Protein AF-A0A7V4AN75-F1 (afdb_monomer)

Structure (mmCIF, N/CA/C/O backbone):
data_AF-A0A7V4AN75-F1
#
_entry.id   AF-A0A7V4AN75-F1
#
loop_
_atom_site.group_PDB
_atom_site.id
_atom_site.type_symbol
_atom_site.label_atom_id
_atom_site.label_alt_id
_atom_site.label_comp_id
_atom_site.label_asym_id
_atom_site.label_entity_id
_atom_site.label_seq_id
_atom_site.pdbx_PDB_ins_code
_atom_site.Cartn_x
_atom_site.Cartn_y
_atom_site.Cartn_z
_atom_site.occupancy
_atom_site.B_iso_or_equiv
_atom_site.auth_seq_id
_atom_site.auth_comp_id
_atom_site.auth_asym_id
_atom_site.auth_atom_id
_atom_site.pdbx_PDB_model_num
ATOM 1 N N . TYR A 1 1 ? -14.467 7.747 19.083 1.00 77.06 1 TYR A N 1
ATOM 2 C CA . TYR A 1 1 ? -15.141 7.156 17.923 1.00 77.06 1 TYR A CA 1
ATOM 3 C C . TYR A 1 1 ? -16.590 7.589 17.971 1.00 77.06 1 TYR A C 1
ATOM 5 O O . TYR A 1 1 ? -17.226 7.393 19.002 1.00 77.06 1 TYR A O 1
ATOM 13 N N . GLN A 1 2 ? -17.042 8.265 16.921 1.00 82.31 2 GLN A N 1
ATOM 14 C CA . GLN A 1 2 ? -18.405 8.761 16.741 1.00 82.31 2 GLN A CA 1
ATOM 15 C C . GLN A 1 2 ? -18.979 8.053 15.520 1.00 82.31 2 GLN A C 1
ATOM 17 O O . GLN A 1 2 ? -18.265 7.883 14.538 1.00 82.31 2 GLN A O 1
ATOM 22 N N . GLU A 1 3 ? -20.235 7.624 15.592 1.00 92.38 3 GLU A N 1
ATOM 23 C CA . GLU A 1 3 ? -20.898 6.989 14.457 1.00 92.38 3 GLU A CA 1
ATOM 24 C C . GLU A 1 3 ? -21.239 8.044 13.402 1.00 92.38 3 GLU A C 1
ATOM 26 O O . GLU A 1 3 ? -22.019 8.961 13.664 1.00 92.38 3 GLU A O 1
ATOM 31 N N . VAL A 1 4 ? -20.611 7.926 12.232 1.00 94.00 4 VAL A N 1
ATOM 32 C CA . VAL A 1 4 ? -20.791 8.830 11.089 1.00 94.00 4 VAL A CA 1
ATOM 33 C C . VAL A 1 4 ? -20.831 8.021 9.784 1.00 94.00 4 VAL A C 1
ATOM 35 O O . VAL A 1 4 ? -20.308 6.903 9.743 1.00 94.00 4 VAL A O 1
ATOM 38 N N . PRO A 1 5 ? -21.461 8.529 8.712 1.00 96.25 5 PRO A N 1
ATOM 39 C CA . PRO A 1 5 ? -21.384 7.920 7.387 1.00 96.25 5 PRO A CA 1
ATOM 40 C C . PRO A 1 5 ? -19.996 8.125 6.769 1.00 96.25 5 PRO A C 1
ATOM 42 O O . PRO A 1 5 ? -19.588 9.263 6.561 1.00 96.25 5 PRO A O 1
ATOM 45 N N . TYR A 1 6 ? -19.296 7.039 6.442 1.00 96.31 6 TYR A N 1
ATOM 46 C CA . TYR A 1 6 ? -18.062 7.055 5.652 1.00 96.31 6 TYR A CA 1
ATOM 47 C C . TYR A 1 6 ? -18.341 6.698 4.192 1.00 96.31 6 TYR A C 1
ATOM 49 O O . TYR A 1 6 ? -18.933 5.650 3.938 1.00 96.31 6 TYR A O 1
ATOM 57 N N . SER A 1 7 ? -17.889 7.514 3.238 1.00 96.12 7 SER A N 1
ATOM 58 C CA . SER A 1 7 ? -17.968 7.187 1.807 1.00 96.12 7 SER A CA 1
ATOM 59 C C . SER A 1 7 ? -16.705 6.489 1.293 1.00 96.12 7 SER A C 1
ATOM 61 O O . SER A 1 7 ? -15.591 6.943 1.565 1.00 96.12 7 SER A O 1
ATOM 63 N N . LEU A 1 8 ? -16.882 5.419 0.515 1.00 96.06 8 LEU A N 1
ATOM 64 C CA . LEU A 1 8 ? -15.818 4.705 -0.200 1.00 96.06 8 LEU A CA 1
ATOM 65 C C . LEU A 1 8 ? -16.369 4.156 -1.521 1.00 96.06 8 LEU A C 1
ATOM 67 O O . LEU A 1 8 ? -17.347 3.416 -1.516 1.00 96.06 8 LEU A O 1
ATOM 71 N N . ASP A 1 9 ? -15.747 4.530 -2.643 1.00 93.00 9 ASP A N 1
ATOM 72 C CA . ASP A 1 9 ? -16.103 4.083 -4.001 1.00 93.00 9 ASP A CA 1
ATOM 73 C C . ASP A 1 9 ? -17.604 4.236 -4.351 1.00 93.00 9 ASP A C 1
ATOM 75 O O . ASP A 1 9 ? -18.184 3.427 -5.070 1.00 93.00 9 ASP A O 1
ATOM 79 N N . GLY A 1 10 ? -18.244 5.297 -3.844 1.00 92.44 10 GLY A N 1
ATOM 80 C CA . GLY A 1 10 ? -19.668 5.594 -4.065 1.00 92.44 10 GLY A CA 1
ATOM 81 C C . GLY A 1 10 ? -20.633 4.921 -3.081 1.00 92.44 10 GLY A C 1
ATOM 82 O O . GLY A 1 10 ? -21.802 5.299 -3.034 1.00 92.44 10 GLY A O 1
ATOM 83 N N . GLU A 1 11 ? -20.147 3.998 -2.253 1.00 96.12 11 GLU A N 1
ATOM 84 C CA . GLU A 1 11 ? -20.908 3.352 -1.183 1.00 96.12 11 GLU A CA 1
ATOM 85 C C . GLU A 1 11 ? -20.754 4.107 0.144 1.00 96.12 11 GLU A C 1
ATOM 87 O O . GLU A 1 11 ? -19.746 4.779 0.384 1.00 96.12 11 GLU A O 1
ATOM 92 N N . VAL A 1 12 ? -21.754 3.993 1.025 1.00 97.06 12 VAL A N 1
ATOM 93 C CA . VAL A 1 12 ? -21.773 4.672 2.330 1.00 97.06 12 VAL A CA 1
ATOM 94 C C . VAL A 1 12 ? -21.884 3.664 3.470 1.00 97.06 12 VAL A C 1
ATOM 96 O O . VAL A 1 12 ? -22.809 2.856 3.528 1.00 97.06 12 VAL A O 1
ATOM 99 N N . TYR A 1 13 ? -20.971 3.774 4.432 1.00 96.75 13 TYR A N 1
ATOM 100 C CA . TYR A 1 13 ? -20.884 2.918 5.609 1.00 96.75 13 TYR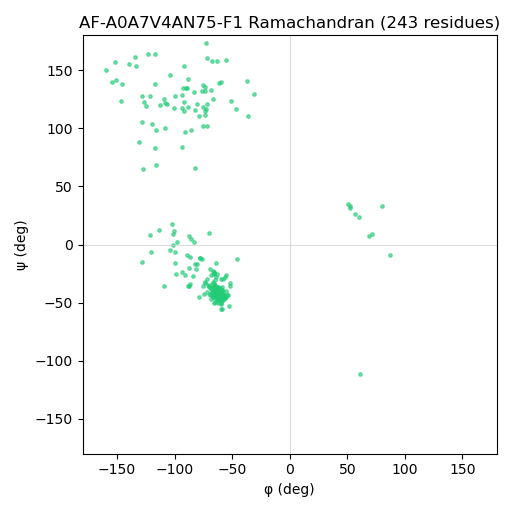 A CA 1
ATOM 101 C C . TYR A 1 13 ? -21.034 3.754 6.876 1.00 96.75 13 TYR A C 1
ATOM 103 O O . TYR A 1 13 ? -20.105 4.436 7.302 1.00 96.75 13 TYR A O 1
ATOM 111 N N . THR A 1 14 ? -22.206 3.703 7.507 1.00 96.75 14 THR A N 1
ATOM 112 C CA . THR A 1 14 ? -22.411 4.340 8.812 1.00 96.75 14 THR A CA 1
ATOM 113 C C . THR A 1 14 ? -21.820 3.470 9.910 1.00 96.75 14 THR A C 1
ATOM 115 O O . THR A 1 14 ? -22.313 2.374 10.182 1.00 96.75 14 THR A O 1
ATOM 118 N N . THR A 1 15 ? -20.742 3.946 10.522 1.00 95.38 15 THR A N 1
ATOM 119 C CA . THR A 1 15 ? -20.034 3.217 11.573 1.00 95.38 15 THR A CA 1
ATOM 120 C C . THR A 1 15 ? -19.189 4.162 12.422 1.00 95.38 15 THR A C 1
ATOM 122 O O . THR A 1 15 ? -18.709 5.182 11.924 1.00 95.38 15 THR A O 1
ATOM 125 N N . PRO A 1 16 ? -18.975 3.850 13.712 1.00 93.44 16 PRO A N 1
ATOM 126 C CA . PRO A 1 16 ? -17.957 4.515 14.496 1.00 93.44 16 PRO A CA 1
ATOM 127 C C . PRO A 1 16 ? -16.536 4.039 14.181 1.00 93.44 16 PRO A C 1
ATOM 129 O O . PRO A 1 16 ? -15.624 4.697 14.651 1.00 93.44 16 PRO A O 1
ATOM 132 N N . TYR A 1 17 ? -16.318 2.939 13.450 1.00 95.00 17 TYR A N 1
ATOM 133 C CA . TYR A 1 17 ? -15.006 2.311 13.239 1.00 95.00 17 TYR A CA 1
ATOM 134 C C . TYR A 1 17 ? -14.687 2.152 11.746 1.00 95.00 17 TYR A C 1
ATOM 136 O O . TYR A 1 17 ? -15.371 1.409 11.043 1.00 95.00 17 TYR A O 1
ATOM 144 N N . THR A 1 18 ? -13.604 2.764 11.254 1.00 95.12 18 THR A N 1
ATOM 145 C CA . THR A 1 18 ? -13.192 2.621 9.839 1.00 95.12 18 THR A CA 1
ATOM 146 C C . THR A 1 18 ? -12.914 1.167 9.460 1.00 95.12 18 THR A C 1
ATOM 148 O O . THR A 1 18 ? -13.190 0.758 8.333 1.00 95.12 18 THR A O 1
ATOM 151 N N . GLN A 1 19 ? -12.469 0.356 10.423 1.00 96.12 19 GLN A N 1
ATOM 152 C CA . GLN A 1 19 ? -12.236 -1.076 10.251 1.00 96.12 19 GLN A CA 1
ATOM 153 C C . GLN A 1 19 ? -13.516 -1.831 9.860 1.00 96.12 19 GLN A C 1
ATOM 155 O O . GLN A 1 19 ? -13.463 -2.744 9.039 1.00 96.12 19 GLN A O 1
ATOM 160 N N . GLU A 1 20 ? -14.673 -1.446 10.413 1.00 96.88 20 GLU A N 1
ATOM 161 C CA . GLU A 1 20 ? -15.966 -2.047 10.061 1.00 96.88 20 GLU A CA 1
ATOM 162 C C . GLU A 1 20 ? -16.377 -1.669 8.632 1.00 96.88 20 GLU A C 1
ATOM 164 O O . GLU A 1 20 ? -16.827 -2.535 7.882 1.00 96.88 20 GLU A O 1
ATOM 169 N N . ALA A 1 21 ? -16.197 -0.404 8.238 1.00 97.06 21 ALA A N 1
ATOM 170 C CA . ALA A 1 21 ? -16.487 0.039 6.874 1.00 97.06 21 ALA A CA 1
ATOM 171 C C . ALA A 1 21 ? -15.646 -0.734 5.846 1.00 97.06 21 ALA A C 1
ATOM 173 O O . ALA A 1 21 ? -16.194 -1.280 4.889 1.00 97.06 21 ALA A O 1
ATOM 174 N N . LEU A 1 22 ? -14.336 -0.855 6.082 1.00 97.25 22 LEU A N 1
ATOM 175 C CA . LEU A 1 22 ? -13.432 -1.565 5.175 1.00 97.25 22 LEU A CA 1
ATOM 176 C C . LEU A 1 22 ? -13.732 -3.064 5.100 1.00 97.25 22 LEU A C 1
ATOM 178 O O . LEU A 1 22 ? -13.737 -3.620 4.007 1.00 97.25 22 LEU A O 1
ATOM 182 N N . ALA A 1 23 ? -14.043 -3.722 6.216 1.00 97.50 23 ALA A N 1
ATOM 183 C CA . ALA A 1 23 ? -14.402 -5.140 6.195 1.00 97.50 23 ALA A CA 1
ATOM 184 C C . ALA A 1 23 ? -15.718 -5.417 5.454 1.00 97.50 23 ALA A C 1
ATOM 186 O O . ALA A 1 23 ? -15.849 -6.444 4.793 1.00 97.50 23 ALA A O 1
ATOM 187 N N . ARG A 1 24 ? -16.692 -4.500 5.530 1.00 97.31 24 ARG A N 1
ATOM 188 C CA . ARG A 1 24 ? -17.931 -4.595 4.740 1.00 97.31 24 ARG A CA 1
ATOM 189 C C . ARG A 1 24 ? -17.683 -4.354 3.252 1.00 97.31 24 ARG A C 1
ATOM 191 O O . ARG A 1 24 ? -18.335 -4.984 2.428 1.00 97.31 24 ARG A O 1
ATOM 198 N N . HIS A 1 25 ? -16.770 -3.445 2.916 1.00 97.69 25 HIS A N 1
ATOM 199 C CA . HIS A 1 25 ? -16.412 -3.138 1.532 1.00 97.69 25 HIS A CA 1
ATOM 200 C C . HIS A 1 25 ? -15.571 -4.249 0.878 1.00 97.69 25 HIS A C 1
ATOM 202 O O . HIS A 1 25 ? -15.710 -4.516 -0.313 1.00 97.69 25 HIS A O 1
ATOM 208 N N . TYR A 1 26 ? -14.740 -4.938 1.663 1.00 97.25 26 TYR A N 1
ATOM 209 C CA . TYR A 1 26 ? -13.861 -6.022 1.223 1.00 97.25 26 TYR A CA 1
ATOM 210 C C . TYR A 1 26 ? -14.237 -7.362 1.891 1.00 97.25 26 TYR A C 1
ATOM 212 O O . TYR A 1 26 ? -13.463 -7.878 2.697 1.00 97.25 26 TYR A O 1
ATOM 220 N N . PRO A 1 27 ? -15.400 -7.964 1.568 1.00 96.06 27 PRO A N 1
ATOM 221 C CA . PRO A 1 27 ? -15.901 -9.153 2.268 1.00 96.06 27 PRO A CA 1
ATOM 222 C C . PRO A 1 27 ? -15.030 -10.405 2.078 1.00 96.06 27 PRO A C 1
ATOM 224 O O . PRO A 1 27 ? -15.036 -11.289 2.931 1.00 96.06 27 PRO A O 1
ATOM 227 N N . ASP A 1 28 ? -14.260 -10.474 0.987 1.00 96.38 28 ASP A N 1
ATOM 228 C CA . ASP A 1 28 ? -13.360 -11.596 0.682 1.00 96.38 28 ASP A CA 1
ATOM 229 C C . ASP A 1 28 ? -11.997 -11.496 1.400 1.00 96.38 28 ASP A C 1
ATOM 231 O O . ASP A 1 28 ? -11.114 -12.330 1.188 1.00 96.38 28 ASP A O 1
ATOM 235 N N . TYR A 1 29 ? -11.794 -10.462 2.224 1.00 97.38 29 TYR A N 1
ATOM 236 C CA . TYR A 1 29 ? -10.545 -10.207 2.936 1.00 97.38 29 TYR A CA 1
ATOM 237 C C . TYR A 1 29 ? -10.643 -10.571 4.417 1.00 97.38 29 TYR A C 1
ATOM 239 O O . TYR A 1 29 ? -11.652 -10.347 5.083 1.00 97.38 29 TYR A O 1
ATOM 247 N N . THR A 1 30 ? -9.534 -11.054 4.975 1.00 97.69 30 THR A N 1
ATOM 248 C CA . THR A 1 30 ? -9.394 -11.228 6.424 1.00 97.69 30 THR A CA 1
ATOM 249 C C . THR A 1 30 ? -9.011 -9.903 7.078 1.00 97.69 30 THR A C 1
ATOM 251 O O . THR A 1 30 ? -7.908 -9.394 6.860 1.00 97.69 30 THR A O 1
ATOM 254 N N . LEU A 1 31 ? -9.885 -9.362 7.931 1.00 98.00 31 LEU A N 1
ATOM 255 C CA . LEU A 1 31 ? -9.578 -8.173 8.726 1.00 98.00 31 LEU A CA 1
ATOM 256 C C . LEU A 1 31 ? -8.590 -8.520 9.852 1.00 98.00 31 LEU A C 1
ATOM 258 O O . LEU A 1 31 ? -8.914 -9.275 10.770 1.00 98.00 31 LEU A O 1
ATOM 262 N N . LYS A 1 32 ? -7.399 -7.920 9.809 1.00 97.81 32 LYS A N 1
ATOM 263 C CA . LYS A 1 32 ? -6.401 -7.959 10.888 1.00 97.81 32 LYS A CA 1
ATOM 264 C C . LYS A 1 32 ? -6.311 -6.583 11.539 1.00 97.81 32 LYS A C 1
ATOM 266 O O . LYS A 1 32 ? -6.079 -5.595 10.848 1.00 97.81 32 LYS A O 1
ATOM 271 N N . VAL A 1 33 ? -6.483 -6.509 12.857 1.00 96.75 33 VAL A N 1
ATOM 272 C CA . VAL A 1 33 ? -6.478 -5.234 13.594 1.00 96.75 33 VAL A CA 1
ATOM 273 C C . VAL A 1 33 ? -5.267 -5.170 14.507 1.00 96.75 33 VAL A C 1
ATOM 275 O O . VAL A 1 33 ? -5.113 -5.984 15.420 1.00 96.75 33 VAL A O 1
ATOM 278 N N . LEU A 1 34 ? -4.428 -4.164 14.274 1.00 94.81 34 LEU A N 1
ATOM 279 C CA . LEU A 1 34 ? -3.294 -3.859 15.129 1.00 94.81 34 LEU A CA 1
ATOM 280 C C . LEU A 1 34 ? -3.778 -3.193 16.416 1.00 94.81 34 LEU A C 1
ATOM 282 O O . LEU A 1 34 ? -4.374 -2.116 16.378 1.00 94.81 34 LEU A O 1
ATOM 286 N N . LEU A 1 35 ? -3.523 -3.826 17.560 1.00 94.12 35 LEU A N 1
ATOM 287 C CA . LEU A 1 35 ? -4.026 -3.369 18.852 1.00 94.12 35 LEU A CA 1
ATOM 288 C C . LEU A 1 35 ? -2.901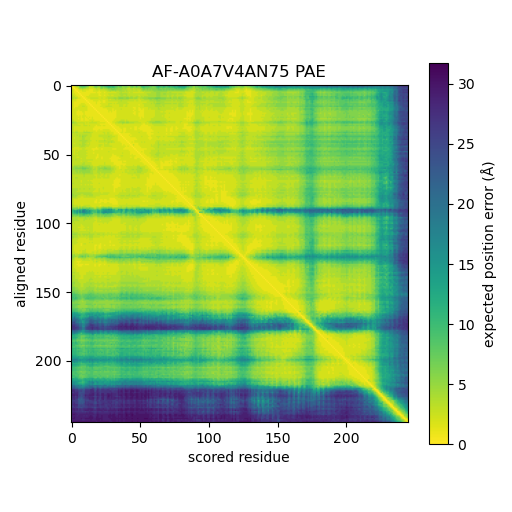 -3.205 19.867 1.00 94.12 35 LEU A C 1
ATOM 290 O O . LEU A 1 35 ? -2.213 -4.162 20.221 1.00 94.12 35 LEU A O 1
ATOM 294 N N . THR A 1 36 ? -2.782 -1.995 20.414 1.00 94.75 36 THR A N 1
ATOM 295 C CA . THR A 1 36 ? -2.103 -1.807 21.699 1.00 94.75 36 THR A CA 1
ATOM 296 C C . THR A 1 36 ? -2.975 -2.349 22.825 1.00 94.75 36 THR A C 1
ATOM 298 O O . THR A 1 36 ? -4.196 -2.460 22.680 1.00 94.75 36 THR A O 1
ATOM 301 N N . GLN A 1 37 ? -2.377 -2.631 23.985 1.00 94.75 37 GLN A N 1
ATOM 302 C CA . GLN A 1 37 ? -3.128 -3.100 25.155 1.00 94.75 37 GLN A CA 1
ATOM 303 C C . GLN A 1 37 ? -4.294 -2.157 25.505 1.00 94.75 37 GLN A C 1
ATOM 305 O O . GLN A 1 37 ? -5.423 -2.597 25.705 1.00 94.75 37 GLN A O 1
ATOM 310 N N . ARG A 1 38 ? -4.044 -0.841 25.475 1.00 92.81 38 ARG A N 1
ATOM 311 C CA . ARG A 1 38 ? -5.063 0.185 25.743 1.00 92.81 38 ARG A CA 1
ATOM 312 C C . ARG A 1 38 ? -6.167 0.207 24.686 1.00 92.81 38 ARG A C 1
ATOM 314 O O . ARG A 1 38 ? -7.334 0.390 25.026 1.00 92.81 38 ARG A O 1
ATOM 321 N N . ALA A 1 39 ? -5.813 0.054 23.408 1.00 92.69 39 ALA A N 1
ATOM 322 C CA . ALA A 1 39 ? -6.793 0.018 22.325 1.00 92.69 39 ALA A CA 1
ATOM 323 C C . ALA A 1 39 ? -7.690 -1.223 22.432 1.00 92.69 39 ALA A C 1
ATOM 325 O O . ALA A 1 39 ? -8.906 -1.111 22.284 1.00 92.69 39 ALA A O 1
ATOM 326 N N . ARG A 1 40 ? -7.104 -2.380 22.765 1.00 95.06 40 ARG A N 1
ATOM 327 C CA . ARG A 1 40 ? -7.828 -3.634 22.991 1.00 95.06 40 ARG A CA 1
ATOM 328 C C . ARG A 1 40 ? -8.850 -3.504 24.118 1.00 95.06 40 ARG A C 1
ATOM 330 O O . ARG A 1 40 ? -10.016 -3.813 23.905 1.00 95.06 40 ARG A O 1
ATOM 337 N N . GLU A 1 41 ? -8.434 -2.998 25.276 1.00 96.12 41 GLU A N 1
ATOM 338 C CA . GLU A 1 41 ? -9.311 -2.818 26.443 1.00 96.12 41 GLU A CA 1
ATOM 339 C C . GLU A 1 41 ? -10.464 -1.846 26.168 1.00 96.12 41 GLU A C 1
ATOM 341 O O . GLU A 1 41 ? -11.583 -2.060 26.628 1.00 96.12 41 GLU A O 1
ATOM 346 N N . ARG A 1 42 ? -10.209 -0.776 25.405 1.00 94.69 42 ARG A N 1
ATOM 347 C CA . ARG A 1 42 ? -11.199 0.282 25.174 1.00 94.69 42 ARG A CA 1
ATOM 348 C C . ARG A 1 42 ? -12.147 0.006 24.006 1.00 94.69 42 ARG A C 1
ATOM 350 O O . ARG A 1 42 ? -13.292 0.452 24.048 1.00 94.69 42 ARG A O 1
ATOM 357 N N . HIS A 1 43 ? -11.671 -0.662 22.956 1.00 95.00 43 HIS A N 1
ATOM 358 C CA . HIS A 1 43 ? -12.387 -0.771 21.678 1.00 95.00 43 HIS A CA 1
ATOM 359 C C . HIS A 1 43 ? -12.545 -2.201 21.155 1.00 95.00 43 HIS A C 1
ATOM 361 O O . HIS A 1 43 ? -13.384 -2.407 20.283 1.00 95.00 43 HIS A O 1
ATOM 367 N N . GLY A 1 44 ? -11.804 -3.184 21.678 1.00 94.19 44 GLY A N 1
ATOM 368 C CA . GLY A 1 44 ? -11.782 -4.546 21.134 1.00 94.19 44 GLY A CA 1
ATOM 369 C C . GLY A 1 44 ? -13.157 -5.217 21.128 1.00 94.19 44 GLY A C 1
ATOM 370 O O . GLY A 1 44 ? -13.653 -5.593 20.071 1.00 94.19 44 GLY A O 1
ATOM 371 N N . GLU A 1 45 ? -13.821 -5.290 22.285 1.00 95.06 45 GLU A N 1
ATOM 372 C CA . GLU A 1 45 ? -15.161 -5.895 22.401 1.00 95.06 45 GLU A CA 1
ATOM 373 C C . GLU A 1 45 ? -16.217 -5.143 21.573 1.00 95.06 45 GLU A C 1
ATOM 375 O O . GLU A 1 45 ? -17.023 -5.753 20.873 1.00 95.06 45 GLU A O 1
ATOM 380 N N . ALA A 1 46 ? -16.177 -3.807 21.587 1.00 95.69 46 ALA A N 1
ATOM 381 C CA . ALA A 1 46 ? -17.114 -2.983 20.826 1.00 95.69 46 ALA A CA 1
ATOM 382 C C . ALA A 1 46 ? -16.955 -3.155 19.304 1.00 95.69 46 ALA A C 1
ATOM 384 O O . ALA A 1 46 ? -17.950 -3.115 18.581 1.00 95.69 46 ALA A O 1
ATOM 385 N N . LEU A 1 47 ? -15.723 -3.349 18.819 1.00 96.44 47 LEU A N 1
ATOM 386 C CA . LEU A 1 47 ? -15.454 -3.653 17.416 1.00 96.44 47 LEU A CA 1
ATOM 387 C C . LEU A 1 47 ? -15.841 -5.099 17.075 1.00 96.44 47 LEU A C 1
ATOM 389 O O . LEU A 1 47 ? -16.488 -5.321 16.056 1.00 96.44 47 LEU A O 1
ATOM 393 N N . ARG A 1 48 ? -15.529 -6.072 17.945 1.00 96.44 48 ARG A N 1
ATOM 394 C CA . ARG A 1 48 ? -15.906 -7.488 17.757 1.00 96.44 48 ARG A CA 1
ATOM 395 C C . ARG A 1 48 ? -17.408 -7.694 17.633 1.00 96.44 48 ARG A C 1
ATOM 397 O O . ARG A 1 48 ? -17.842 -8.539 16.860 1.00 96.44 48 ARG A O 1
ATOM 404 N N . ALA A 1 49 ? -18.198 -6.918 18.373 1.00 96.69 49 ALA A N 1
ATOM 405 C CA . ALA A 1 49 ? -19.656 -6.957 18.290 1.00 96.69 49 ALA A CA 1
ATOM 406 C C . ALA A 1 49 ? -20.202 -6.520 16.915 1.00 96.69 49 ALA A C 1
ATOM 408 O O . ALA A 1 49 ? -21.369 -6.763 16.615 1.00 96.69 49 ALA A O 1
ATOM 409 N N . ARG A 1 50 ? -19.376 -5.861 16.096 1.00 96.0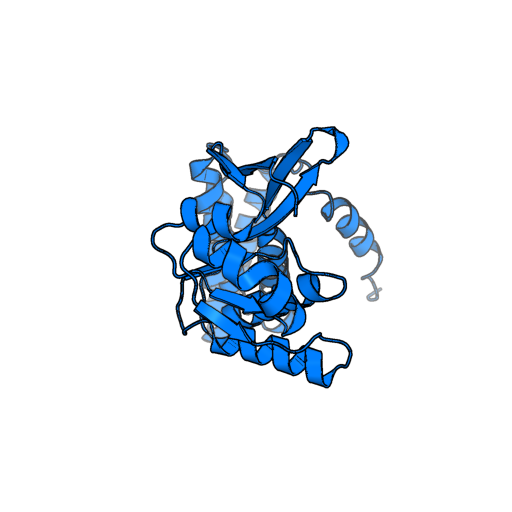0 50 ARG A N 1
ATOM 410 C CA . ARG A 1 50 ? -19.736 -5.298 14.790 1.00 96.00 50 ARG A CA 1
ATOM 411 C C . ARG A 1 50 ? -19.108 -6.055 13.622 1.00 96.00 50 ARG A C 1
ATOM 413 O O . ARG A 1 50 ? -19.740 -6.197 12.580 1.00 96.00 50 ARG A O 1
ATOM 420 N N . VAL A 1 51 ? -17.880 -6.546 13.789 1.00 96.75 51 VAL A N 1
ATOM 421 C CA . VAL A 1 51 ? -17.137 -7.248 12.741 1.00 96.75 51 VAL A CA 1
ATOM 422 C C . VAL A 1 51 ? -16.164 -8.269 13.330 1.00 96.75 51 VAL A C 1
ATOM 424 O O . VAL A 1 51 ? -15.521 -8.025 14.352 1.00 96.75 51 VAL A O 1
ATOM 427 N N . ALA A 1 52 ? -16.031 -9.420 12.669 1.00 96.81 52 ALA A N 1
ATOM 428 C CA . ALA A 1 52 ? -15.015 -10.408 13.009 1.00 96.81 52 ALA A CA 1
ATOM 429 C C . ALA A 1 52 ? -13.628 -9.930 12.555 1.00 96.81 52 ALA A C 1
ATOM 431 O O . ALA A 1 52 ? -13.468 -9.446 11.436 1.00 96.81 52 ALA A O 1
ATOM 432 N N . TYR A 1 53 ? -12.620 -10.084 13.412 1.00 97.62 53 TYR A N 1
ATOM 433 C CA . TYR A 1 53 ? -11.246 -9.729 13.074 1.00 97.62 53 TYR A CA 1
ATOM 434 C C . TYR A 1 53 ? -10.222 -10.562 13.847 1.00 97.62 53 TYR A C 1
ATOM 436 O O . TYR A 1 53 ? -10.494 -11.068 14.939 1.00 97.62 53 TYR A O 1
ATOM 444 N N . GLU A 1 54 ? -9.020 -10.657 13.287 1.00 97.75 54 GLU A N 1
ATOM 445 C CA . GLU A 1 54 ? -7.852 -11.248 13.933 1.00 97.75 54 GLU A CA 1
ATOM 446 C C . GLU A 1 54 ? -7.023 -10.164 14.635 1.00 97.75 54 GLU A C 1
ATOM 448 O O . GLU A 1 54 ? -6.672 -9.140 14.043 1.00 97.75 54 GLU A O 1
ATOM 453 N N . GLU A 1 55 ? -6.707 -10.374 15.913 1.00 96.81 55 GLU A N 1
ATOM 454 C CA . GLU A 1 55 ? -5.883 -9.442 16.689 1.00 96.81 55 GLU A CA 1
ATOM 455 C C . GLU A 1 55 ? -4.402 -9.569 16.313 1.00 96.81 55 GLU A C 1
ATOM 457 O O . GLU A 1 55 ? -3.842 -10.664 16.334 1.00 96.81 55 GLU A O 1
ATOM 462 N N . VAL A 1 56 ? -3.745 -8.434 16.061 1.00 97.31 56 VAL A N 1
ATOM 463 C CA . VAL A 1 56 ? -2.285 -8.333 15.941 1.00 97.31 56 VAL A CA 1
ATOM 464 C C . VAL A 1 56 ? -1.780 -7.436 17.079 1.00 97.31 56 VAL A C 1
ATOM 466 O O . VAL A 1 56 ? -1.891 -6.211 16.992 1.00 97.31 56 VAL A O 1
ATOM 469 N N . PRO A 1 57 ? -1.285 -8.003 18.193 1.00 96.50 57 PRO A N 1
ATOM 470 C CA . PRO A 1 57 ? -0.850 -7.210 19.335 1.00 96.50 57 PRO A CA 1
ATOM 471 C C . PRO A 1 57 ? 0.414 -6.412 19.000 1.00 96.50 57 PRO A C 1
ATOM 473 O O . PRO A 1 57 ? 1.387 -6.960 18.485 1.00 96.50 57 PRO A O 1
ATOM 476 N N . ILE A 1 58 ? 0.415 -5.123 19.337 1.00 95.25 58 ILE A N 1
ATOM 477 C CA . ILE A 1 58 ? 1.542 -4.214 19.104 1.00 95.25 58 ILE A CA 1
ATOM 478 C C . ILE A 1 58 ? 1.859 -3.357 20.343 1.00 95.25 58 ILE A C 1
ATOM 480 O O . ILE A 1 58 ? 0.970 -3.103 21.161 1.00 95.25 58 ILE A O 1
ATOM 484 N N . PRO A 1 59 ? 3.111 -2.895 20.524 1.00 94.44 59 PRO A N 1
ATOM 485 C CA . PRO A 1 59 ? 3.433 -1.914 21.561 1.00 94.44 59 PRO A CA 1
ATOM 486 C C . PRO A 1 59 ? 2.909 -0.510 21.203 1.00 94.44 59 PRO A C 1
ATOM 488 O O . PRO A 1 59 ? 2.434 -0.273 20.095 1.00 94.44 59 PRO A O 1
ATOM 491 N N . ASP A 1 60 ? 3.025 0.442 22.135 1.00 90.38 60 ASP A N 1
ATOM 492 C CA . ASP A 1 60 ? 2.548 1.822 21.939 1.00 90.38 60 ASP A CA 1
ATOM 493 C C . ASP A 1 60 ? 3.364 2.620 20.897 1.00 90.38 60 ASP A C 1
ATOM 495 O O . ASP A 1 60 ? 2.868 3.622 20.380 1.00 90.38 60 ASP A O 1
ATOM 499 N N . GLY A 1 61 ? 4.605 2.217 20.592 1.00 91.00 61 GLY A N 1
ATOM 500 C CA . GLY A 1 61 ? 5.452 2.890 19.598 1.00 91.00 61 GLY A CA 1
ATOM 501 C C . GLY A 1 61 ? 6.136 4.150 20.132 1.00 91.00 61 GLY A C 1
ATOM 502 O O . GLY A 1 61 ? 6.287 5.129 19.403 1.00 91.00 61 GLY A O 1
ATOM 503 N N . ARG A 1 62 ? 6.498 4.167 21.421 1.00 90.19 62 ARG A N 1
ATOM 504 C CA . ARG A 1 62 ? 7.117 5.321 22.101 1.00 90.19 62 ARG A CA 1
ATOM 505 C C . ARG A 1 62 ? 8.636 5.360 21.978 1.00 90.19 62 ARG A C 1
ATOM 507 O O . ARG A 1 62 ? 9.217 6.421 22.187 1.00 90.19 62 ARG A O 1
ATOM 514 N N . THR A 1 63 ? 9.260 4.228 21.671 1.00 92.56 63 THR A N 1
ATOM 515 C CA . THR A 1 63 ? 10.703 4.110 21.429 1.00 92.56 63 THR A CA 1
ATOM 516 C C . THR A 1 63 ? 10.960 3.527 20.045 1.00 92.56 63 THR A C 1
ATOM 518 O O . THR A 1 63 ? 10.060 2.955 19.425 1.00 92.56 63 THR A O 1
ATOM 521 N N . GLU A 1 64 ? 12.189 3.655 19.552 1.00 93.56 64 GLU A N 1
ATOM 522 C CA . GLU A 1 64 ? 12.588 3.083 18.264 1.00 93.56 64 GLU A CA 1
ATOM 523 C C . GLU A 1 64 ? 12.410 1.556 18.240 1.00 93.56 64 GLU A C 1
ATOM 525 O O . GLU A 1 64 ? 11.876 1.000 17.282 1.00 93.56 64 GLU A O 1
ATOM 530 N N . GLU A 1 65 ? 12.753 0.870 19.330 1.00 96.38 65 GLU A N 1
ATOM 531 C CA . GLU A 1 65 ? 12.583 -0.580 19.465 1.00 96.38 65 GLU A CA 1
ATOM 532 C C . GLU A 1 65 ? 11.104 -0.983 19.438 1.00 96.38 65 GLU A C 1
ATOM 534 O O . GLU A 1 65 ? 10.742 -2.045 18.930 1.00 96.38 65 GLU A O 1
ATOM 539 N N . GLU A 1 66 ? 10.218 -0.151 19.992 1.00 94.75 66 GLU A N 1
ATOM 540 C CA . GLU A 1 66 ? 8.776 -0.357 19.871 1.00 94.75 66 GLU A CA 1
ATOM 541 C C . GLU A 1 66 ? 8.289 -0.170 18.435 1.00 94.75 66 GLU A C 1
ATOM 543 O O . GLU A 1 66 ? 7.485 -0.974 17.969 1.00 94.75 66 GLU A O 1
ATOM 548 N N . ILE A 1 67 ? 8.801 0.831 17.719 1.00 94.00 67 ILE A N 1
ATOM 549 C CA . ILE A 1 67 ? 8.476 1.062 16.305 1.00 94.00 67 ILE A CA 1
ATOM 550 C C . ILE A 1 67 ? 8.914 -0.133 15.445 1.00 94.00 67 ILE A C 1
ATOM 552 O O . ILE A 1 67 ? 8.120 -0.619 14.639 1.00 94.00 67 ILE A O 1
ATOM 556 N N . TRP A 1 68 ? 10.114 -0.679 15.662 1.00 96.19 68 TRP A N 1
ATOM 557 C CA . TRP A 1 68 ? 10.574 -1.894 14.975 1.00 96.19 68 TRP A CA 1
ATOM 558 C C . TRP A 1 68 ? 9.715 -3.121 15.285 1.00 96.19 68 TRP A C 1
ATOM 560 O O . TRP A 1 68 ? 9.442 -3.930 14.400 1.00 96.19 68 TRP A O 1
ATOM 570 N N . ARG A 1 69 ? 9.228 -3.257 16.522 1.00 96.69 69 ARG A N 1
ATOM 571 C CA . ARG A 1 69 ? 8.275 -4.323 16.863 1.00 96.69 69 ARG A CA 1
ATOM 572 C C . ARG A 1 69 ? 6.942 -4.168 16.131 1.00 96.69 69 ARG A C 1
ATOM 574 O O . ARG A 1 69 ? 6.390 -5.176 15.703 1.00 96.69 69 ARG A O 1
ATOM 581 N N . ILE A 1 70 ? 6.446 -2.940 15.949 1.00 95.12 70 ILE A N 1
ATOM 582 C CA . ILE A 1 70 ? 5.247 -2.682 15.132 1.00 95.12 70 ILE A CA 1
ATOM 583 C C . ILE A 1 70 ? 5.512 -3.074 13.674 1.00 95.12 70 ILE A C 1
ATOM 585 O O . ILE A 1 70 ? 4.706 -3.794 13.090 1.00 95.12 70 ILE A O 1
ATOM 589 N N . PHE A 1 71 ? 6.653 -2.658 13.111 1.00 96.19 71 PHE A N 1
ATOM 590 C CA . PHE A 1 71 ? 7.063 -3.030 11.754 1.00 96.19 71 PHE A CA 1
ATOM 591 C C . PHE A 1 71 ? 7.041 -4.551 11.558 1.00 96.19 71 PHE A C 1
ATOM 593 O O . PHE A 1 71 ? 6.381 -5.046 10.646 1.00 96.19 71 PHE A O 1
ATOM 600 N N . ASN A 1 72 ? 7.713 -5.294 12.445 1.00 97.56 72 ASN A N 1
ATOM 601 C CA . ASN A 1 72 ? 7.799 -6.752 12.359 1.00 97.56 72 ASN A CA 1
ATOM 602 C C . ASN A 1 72 ? 6.418 -7.404 12.474 1.00 97.56 72 ASN A C 1
ATOM 604 O O . ASN A 1 72 ? 6.082 -8.259 11.660 1.00 97.56 72 ASN A O 1
ATOM 608 N N . ALA A 1 73 ? 5.584 -6.947 13.414 1.00 97.50 73 ALA A N 1
ATOM 609 C CA . ALA A 1 73 ? 4.227 -7.459 13.572 1.00 97.50 73 ALA A CA 1
ATOM 610 C C . ALA A 1 73 ? 3.388 -7.275 12.296 1.00 97.50 73 ALA A C 1
ATOM 612 O O . ALA A 1 73 ? 2.685 -8.195 11.884 1.00 97.50 73 ALA A O 1
ATOM 613 N N . MET A 1 74 ? 3.486 -6.118 11.630 1.00 96.12 74 MET A N 1
ATOM 614 C CA . MET A 1 74 ? 2.809 -5.894 10.348 1.00 96.12 74 MET A CA 1
ATOM 615 C C . MET A 1 74 ? 3.377 -6.785 9.235 1.00 96.12 74 MET A C 1
ATOM 617 O O . MET A 1 74 ? 2.618 -7.388 8.477 1.00 96.12 74 MET A O 1
ATOM 621 N N . ALA A 1 75 ? 4.705 -6.885 9.139 1.00 96.69 75 ALA A N 1
ATOM 622 C CA . ALA A 1 75 ? 5.383 -7.649 8.097 1.00 96.69 75 ALA A CA 1
ATOM 623 C C . ALA A 1 75 ? 5.123 -9.164 8.196 1.00 96.69 75 ALA A C 1
ATOM 625 O O . ALA A 1 75 ? 4.992 -9.846 7.176 1.00 96.69 75 ALA A O 1
ATOM 626 N N . GLU A 1 76 ? 5.040 -9.700 9.413 1.00 97.06 76 GLU A N 1
ATOM 627 C CA . GLU A 1 76 ? 4.732 -11.107 9.688 1.00 97.06 76 GLU A CA 1
ATOM 628 C C . GLU A 1 76 ? 3.249 -11.424 9.476 1.00 97.06 76 GLU A C 1
ATOM 630 O O . GLU A 1 76 ? 2.916 -12.494 8.966 1.00 97.06 76 GLU A O 1
ATOM 635 N N . ALA A 1 77 ? 2.359 -10.482 9.803 1.00 97.00 77 ALA A N 1
ATOM 636 C CA . ALA A 1 77 ? 0.916 -10.664 9.688 1.00 97.00 77 ALA A CA 1
ATOM 637 C C . ALA A 1 77 ? 0.418 -10.824 8.240 1.00 97.00 77 ALA A C 1
ATOM 639 O O . ALA A 1 77 ? -0.656 -11.393 8.031 1.00 97.00 77 ALA A O 1
ATOM 640 N N . VAL A 1 78 ? 1.169 -10.331 7.250 1.00 97.25 78 VAL A N 1
ATOM 641 C CA . VAL A 1 78 ? 0.796 -10.382 5.829 1.00 97.25 78 VAL A CA 1
ATOM 642 C C . VAL A 1 78 ? 1.546 -11.520 5.126 1.00 97.25 78 VAL A C 1
ATOM 644 O O . VAL A 1 78 ? 2.772 -11.464 5.056 1.00 97.25 78 VAL A O 1
ATOM 647 N N . PRO A 1 79 ? 0.874 -12.548 4.578 1.00 95.88 79 PRO A N 1
ATOM 648 C CA . PRO A 1 79 ? 1.540 -13.636 3.856 1.00 95.88 79 PRO A CA 1
ATOM 649 C C . PRO A 1 79 ? 2.274 -13.171 2.587 1.00 95.88 79 PRO A C 1
ATOM 651 O O . PRO A 1 79 ? 1.949 -12.135 2.009 1.00 95.88 79 PRO A O 1
ATOM 654 N N . GLN A 1 80 ? 3.250 -13.959 2.127 1.00 97.31 80 GLN A N 1
ATOM 655 C CA . GLN A 1 80 ? 3.900 -13.737 0.829 1.00 97.31 80 GLN A CA 1
ATOM 656 C C . GLN A 1 80 ? 2.879 -13.848 -0.313 1.00 97.31 80 GLN A C 1
ATOM 658 O O . GLN A 1 80 ? 2.010 -14.720 -0.280 1.00 97.31 80 GLN A O 1
ATOM 663 N N . GLY A 1 81 ? 2.975 -12.962 -1.308 1.00 96.94 81 GLY A N 1
ATOM 664 C CA . GLY A 1 81 ? 2.079 -12.940 -2.468 1.00 96.94 81 GLY A CA 1
ATOM 665 C C . GLY A 1 81 ? 0.634 -12.526 -2.163 1.00 96.94 81 GLY A C 1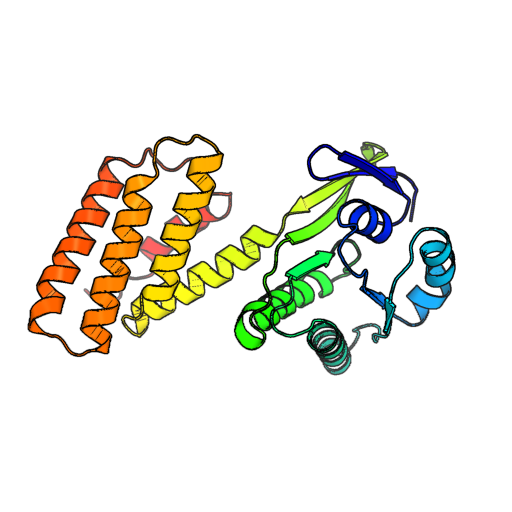
ATOM 666 O O . GLY A 1 81 ? -0.233 -12.641 -3.029 1.00 96.94 81 GLY A O 1
ATOM 667 N N . ALA A 1 82 ? 0.339 -12.075 -0.938 1.00 97.69 82 ALA A N 1
ATOM 668 C CA . ALA A 1 82 ? -1.009 -11.678 -0.549 1.00 97.69 82 ALA A CA 1
ATOM 669 C C . ALA A 1 82 ? -1.473 -10.406 -1.278 1.00 97.69 82 ALA A C 1
ATOM 671 O O . ALA A 1 82 ? -0.669 -9.581 -1.714 1.00 97.69 82 ALA A O 1
ATOM 672 N N . ARG A 1 83 ? -2.795 -10.223 -1.353 1.00 98.00 83 ARG A N 1
ATOM 673 C CA . ARG A 1 83 ? -3.422 -8.940 -1.695 1.00 98.00 83 ARG A CA 1
ATOM 674 C C . ARG A 1 83 ? -3.647 -8.159 -0.401 1.00 98.00 83 ARG A C 1
ATOM 676 O O . ARG A 1 83 ? -4.108 -8.742 0.579 1.00 98.00 83 ARG A O 1
ATOM 683 N N . LEU A 1 84 ? -3.315 -6.871 -0.381 1.00 98.12 84 LEU A N 1
ATOM 6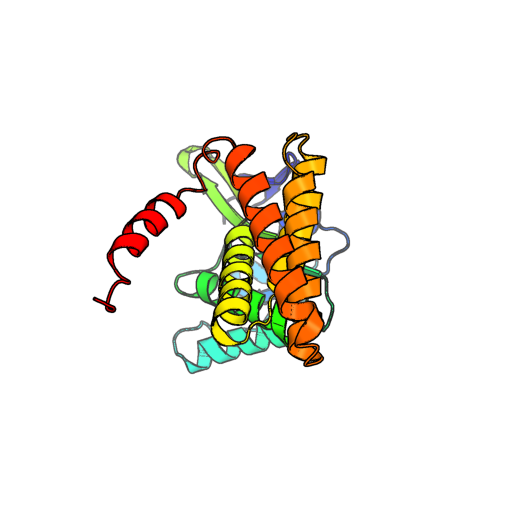84 C CA . LEU A 1 84 ? -3.342 -6.051 0.831 1.00 98.12 84 LEU A CA 1
ATOM 685 C C . LEU A 1 84 ? -4.144 -4.764 0.631 1.00 98.12 84 LEU A C 1
ATOM 687 O O . LEU A 1 84 ? -3.844 -3.972 -0.259 1.00 98.12 84 LEU A O 1
ATOM 691 N N . VAL A 1 85 ? -5.090 -4.527 1.538 1.00 97.88 85 VAL A N 1
ATOM 692 C CA . VAL A 1 85 ? -5.655 -3.203 1.815 1.00 97.88 85 VAL A CA 1
ATOM 693 C C . VAL A 1 85 ? -5.128 -2.760 3.175 1.00 97.88 85 VAL A C 1
ATOM 695 O O . VAL A 1 85 ? -5.308 -3.465 4.168 1.00 97.88 85 VAL A O 1
ATOM 698 N N . LEU A 1 86 ? -4.448 -1.617 3.223 1.00 96.94 86 LEU A N 1
ATOM 699 C CA . LEU A 1 86 ? -3.861 -1.070 4.443 1.00 96.94 86 LEU A CA 1
ATOM 700 C C . LEU A 1 86 ? -4.674 0.133 4.928 1.00 96.94 86 LEU A C 1
ATOM 702 O O . LEU A 1 86 ? -4.772 1.125 4.216 1.00 96.94 86 LEU A O 1
A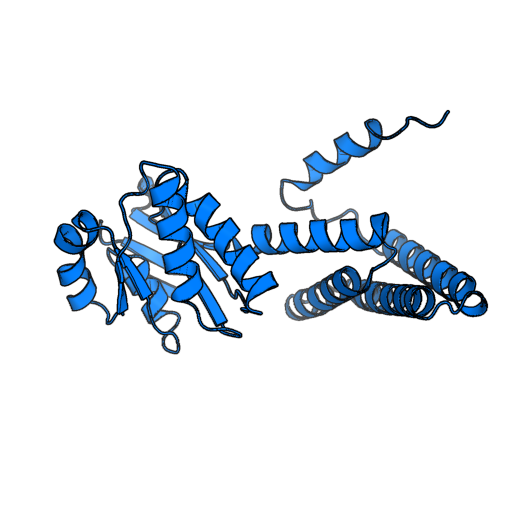TOM 706 N N . ASP A 1 87 ? -5.207 0.069 6.148 1.00 95.50 87 ASP A N 1
ATOM 707 C CA . ASP A 1 87 ? -5.872 1.199 6.806 1.00 95.50 87 ASP A CA 1
ATOM 708 C C . ASP A 1 87 ? -4.875 2.002 7.656 1.00 95.50 87 ASP A C 1
ATOM 710 O O . ASP A 1 87 ? -4.261 1.460 8.579 1.00 95.50 87 ASP A O 1
ATOM 714 N N . VAL A 1 88 ? -4.737 3.301 7.379 1.00 93.56 88 VAL A N 1
ATOM 715 C CA . VAL A 1 88 ? -3.932 4.239 8.182 1.00 93.56 88 VAL A CA 1
ATOM 716 C C . VAL A 1 88 ? -4.775 5.313 8.889 1.00 93.56 88 VAL A C 1
ATOM 718 O O . VAL A 1 88 ? -4.216 6.256 9.449 1.00 93.56 88 VAL A O 1
ATOM 721 N N . SER A 1 89 ? -6.107 5.165 8.928 1.00 90.56 89 SER A N 1
ATOM 722 C CA . SER A 1 89 ? -7.071 6.129 9.505 1.00 90.56 89 SER A CA 1
ATOM 723 C C . SER A 1 89 ? -6.770 6.506 10.953 1.00 90.56 89 SER A C 1
ATOM 725 O O . SER A 1 89 ? -6.823 7.676 11.327 1.00 90.56 89 SER A O 1
ATOM 727 N N . HIS A 1 90 ? -6.423 5.517 11.778 1.00 80.88 90 HIS A N 1
ATOM 728 C CA . HIS A 1 90 ? -6.175 5.705 13.211 1.00 80.88 90 HIS A CA 1
ATOM 729 C C . HIS A 1 90 ? -4.686 5.735 13.578 1.00 80.88 90 HIS A C 1
ATOM 731 O O . HIS A 1 90 ? -4.331 5.596 14.750 1.00 80.88 90 HIS A O 1
ATOM 737 N N . GLY A 1 91 ? -3.820 5.952 12.583 1.00 64.88 91 GLY A N 1
ATOM 738 C CA . GLY A 1 91 ? -2.392 6.138 12.785 1.00 64.88 91 GLY A CA 1
ATOM 739 C C . GLY A 1 91 ? -2.081 7.499 13.415 1.00 64.88 91 GLY A C 1
ATOM 740 O O . GLY A 1 91 ? -2.049 8.514 12.728 1.00 64.88 91 GLY A O 1
ATOM 741 N N . PHE A 1 92 ? -1.795 7.551 14.713 1.00 65.12 92 PHE A N 1
ATOM 742 C CA . PHE A 1 92 ? -1.254 8.746 15.355 1.00 65.12 92 PHE A CA 1
ATOM 743 C C . PHE A 1 92 ? 0.235 8.930 15.007 1.00 65.12 92 PHE A C 1
ATOM 745 O O . PHE A 1 92 ? 1.041 8.002 15.109 1.00 65.12 92 PHE A O 1
ATOM 752 N N . ARG A 1 93 ? 0.632 10.174 14.703 1.00 71.94 93 ARG A N 1
ATOM 753 C CA . ARG A 1 93 ? 2.037 10.608 14.551 1.00 71.94 93 ARG A CA 1
ATOM 754 C C . ARG A 1 93 ? 2.788 9.869 13.433 1.00 71.94 93 ARG A C 1
ATOM 756 O O . ARG A 1 93 ? 2.514 10.101 12.266 1.00 71.94 93 ARG A O 1
ATOM 763 N N . SER A 1 94 ? 3.762 9.027 13.780 1.00 74.12 94 SER A N 1
ATOM 764 C CA . SER A 1 94 ? 4.648 8.319 12.848 1.00 74.12 94 SER A CA 1
ATOM 765 C C . SER A 1 94 ? 3.992 7.108 12.183 1.00 74.12 94 SER A C 1
ATOM 767 O O . SER A 1 94 ? 4.544 6.574 11.226 1.00 74.12 94 SER A O 1
ATOM 769 N N . GLN A 1 95 ? 2.827 6.668 12.661 1.00 78.00 95 GLN A N 1
ATOM 770 C CA . GLN A 1 95 ? 2.185 5.429 12.216 1.00 78.00 95 GLN A CA 1
ATOM 771 C C . GLN A 1 95 ? 1.791 5.428 10.726 1.00 78.00 95 GLN A C 1
ATOM 773 O O . GLN A 1 95 ? 2.044 4.414 10.083 1.00 78.00 95 GLN A O 1
ATOM 778 N N . PRO A 1 96 ? 1.277 6.519 10.118 1.00 84.31 96 PRO A N 1
ATOM 779 C CA . PRO A 1 96 ? 1.052 6.555 8.669 1.00 84.31 96 PRO A CA 1
ATOM 780 C C . PRO A 1 96 ? 2.348 6.431 7.852 1.00 84.31 96 PRO A C 1
ATOM 782 O O . PRO A 1 96 ? 2.379 5.719 6.851 1.00 84.31 96 PRO A O 1
ATOM 785 N N . ILE A 1 97 ? 3.443 7.059 8.306 1.00 89.38 97 ILE A N 1
ATOM 786 C CA . ILE A 1 97 ? 4.766 6.945 7.663 1.00 89.38 97 ILE A CA 1
ATOM 787 C C . ILE A 1 97 ? 5.282 5.507 7.773 1.00 89.38 97 ILE A C 1
ATOM 789 O O . ILE A 1 97 ? 5.753 4.939 6.789 1.00 89.38 97 ILE A O 1
ATOM 793 N N . LEU A 1 98 ? 5.152 4.901 8.956 1.00 92.31 98 LEU A N 1
ATOM 794 C CA . LEU A 1 98 ? 5.500 3.501 9.176 1.00 92.31 98 LEU A CA 1
ATOM 795 C C . LEU A 1 98 ? 4.661 2.571 8.293 1.00 92.31 98 LEU A C 1
ATOM 797 O O . LEU A 1 98 ? 5.206 1.649 7.699 1.00 92.31 98 LEU A O 1
ATOM 801 N N . GLY A 1 99 ? 3.359 2.835 8.166 1.00 93.31 99 GLY A N 1
ATOM 802 C CA . GLY A 1 99 ? 2.455 2.080 7.304 1.00 93.31 99 GLY A CA 1
ATOM 803 C C . GLY A 1 99 ? 2.897 2.101 5.844 1.00 93.31 99 GLY A C 1
ATOM 804 O O . GL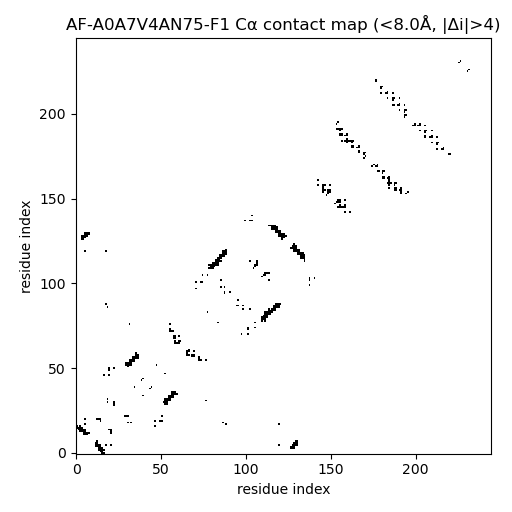Y A 1 99 ? 2.970 1.045 5.220 1.00 93.31 99 GLY A O 1
ATOM 805 N N . LEU A 1 100 ? 3.281 3.270 5.321 1.00 93.25 100 LEU A N 1
ATOM 806 C CA . LEU A 1 100 ? 3.824 3.384 3.966 1.00 93.25 100 LEU A CA 1
ATOM 807 C C . LEU A 1 100 ? 5.150 2.619 3.810 1.00 93.25 100 LEU A C 1
ATOM 809 O O . LEU A 1 100 ? 5.327 1.903 2.826 1.00 93.25 100 LEU A O 1
ATOM 813 N N . ALA A 1 101 ? 6.056 2.720 4.789 1.00 94.75 101 ALA A N 1
ATOM 814 C CA . ALA A 1 101 ? 7.327 1.992 4.774 1.00 94.75 101 ALA A CA 1
ATOM 815 C C . ALA A 1 101 ? 7.123 0.467 4.794 1.00 94.75 101 ALA A C 1
ATOM 817 O O . ALA A 1 101 ? 7.786 -0.260 4.056 1.00 94.75 101 ALA A O 1
ATOM 818 N N . VAL A 1 102 ? 6.175 -0.024 5.596 1.00 96.50 102 VAL A N 1
ATOM 819 C CA . VAL A 1 102 ? 5.807 -1.444 5.626 1.00 96.50 102 VAL A CA 1
ATOM 820 C C . VAL A 1 102 ? 5.163 -1.871 4.311 1.00 96.50 102 VAL A C 1
ATOM 822 O O . VAL A 1 102 ? 5.523 -2.920 3.788 1.00 96.50 102 VAL A O 1
ATOM 825 N N . ALA A 1 103 ? 4.241 -1.083 3.753 1.00 97.00 103 ALA A N 1
ATOM 826 C CA . ALA A 1 103 ? 3.602 -1.398 2.475 1.00 97.00 103 ALA A CA 1
ATOM 827 C C . ALA A 1 103 ? 4.639 -1.546 1.352 1.00 97.00 103 ALA A C 1
ATOM 829 O O . ALA A 1 103 ? 4.587 -2.508 0.588 1.00 97.00 103 ALA A O 1
ATOM 830 N N . HIS A 1 104 ? 5.619 -0.639 1.303 1.00 96.31 104 HIS A N 1
ATOM 831 C CA . HIS A 1 104 ? 6.732 -0.714 0.357 1.00 96.31 104 HIS A CA 1
ATOM 832 C C . HIS A 1 104 ? 7.624 -1.937 0.599 1.00 96.31 104 HIS A C 1
ATOM 834 O O . HIS A 1 104 ? 7.889 -2.691 -0.336 1.00 96.31 104 HIS A O 1
ATOM 840 N N . PHE A 1 105 ? 7.996 -2.213 1.852 1.00 97.19 105 PHE A N 1
ATOM 841 C CA . PHE A 1 105 ? 8.747 -3.423 2.193 1.00 97.19 105 PHE A CA 1
ATOM 842 C C . PHE A 1 105 ? 8.013 -4.701 1.767 1.00 97.19 105 PHE A C 1
ATOM 844 O O . PHE A 1 105 ? 8.615 -5.585 1.164 1.00 97.19 105 PHE A O 1
ATOM 851 N N . LEU A 1 106 ? 6.716 -4.808 2.056 1.00 97.75 106 LEU A N 1
ATOM 852 C CA . LEU A 1 106 ? 5.892 -5.962 1.696 1.00 97.75 106 LEU A CA 1
ATOM 853 C C . LEU A 1 106 ? 5.806 -6.147 0.177 1.00 97.75 106 LEU A C 1
ATOM 855 O O . LEU A 1 106 ? 5.904 -7.278 -0.305 1.00 97.75 106 LEU A O 1
ATOM 859 N N . LEU A 1 107 ? 5.663 -5.049 -0.566 1.00 95.56 107 LEU A N 1
ATOM 860 C CA . LEU A 1 107 ? 5.651 -5.053 -2.026 1.00 95.56 107 LEU A CA 1
ATOM 861 C C . LEU A 1 107 ? 6.961 -5.615 -2.588 1.00 95.56 107 LEU A C 1
ATOM 863 O O . LEU A 1 107 ? 6.930 -6.526 -3.411 1.00 95.56 107 LEU A O 1
ATOM 867 N N . VAL A 1 108 ? 8.106 -5.114 -2.116 1.00 93.81 108 VAL A N 1
ATOM 868 C CA . VAL A 1 108 ? 9.425 -5.471 -2.666 1.00 93.81 108 VAL A CA 1
ATOM 869 C C . VAL A 1 108 ? 9.922 -6.828 -2.161 1.00 93.81 108 VAL A C 1
ATOM 871 O O . VAL A 1 108 ? 10.430 -7.628 -2.940 1.00 93.81 108 VAL A O 1
ATOM 874 N N . ALA A 1 109 ? 9.802 -7.100 -0.861 1.00 95.56 109 ALA A N 1
ATOM 875 C CA . ALA A 1 109 ? 10.423 -8.259 -0.219 1.00 95.56 109 ALA A CA 1
ATOM 876 C C . ALA A 1 109 ? 9.510 -9.489 -0.139 1.00 95.56 109 ALA A C 1
ATOM 878 O O . ALA A 1 109 ? 10.006 -10.606 0.005 1.00 95.56 109 ALA A O 1
ATOM 879 N N . LYS A 1 110 ? 8.184 -9.302 -0.185 1.00 96.50 110 LYS A N 1
ATOM 880 C CA . LYS A 1 110 ? 7.202 -10.393 -0.058 1.00 96.50 110 LYS A CA 1
ATOM 881 C C . LYS A 1 110 ? 6.271 -10.512 -1.259 1.00 96.50 110 LYS A C 1
ATOM 883 O O . LYS A 1 110 ? 5.311 -11.279 -1.186 1.00 96.50 110 LYS A O 1
ATOM 888 N N . GLU A 1 111 ? 6.533 -9.767 -2.332 1.00 96.12 111 GLU A N 1
ATOM 889 C CA . GLU A 1 111 ? 5.721 -9.770 -3.554 1.00 96.12 111 GLU A CA 1
ATOM 890 C C . GLU A 1 111 ? 4.228 -9.522 -3.260 1.00 96.12 111 GLU A C 1
ATOM 892 O O . GLU A 1 111 ? 3.338 -10.055 -3.922 1.00 96.12 111 GLU A O 1
ATOM 897 N N . VAL A 1 112 ? 3.936 -8.744 -2.211 1.00 97.69 112 VAL A N 1
ATOM 898 C CA . VAL A 1 112 ? 2.563 -8.418 -1.820 1.00 97.69 112 VAL A CA 1
ATOM 899 C C . VAL A 1 112 ? 1.986 -7.423 -2.814 1.00 97.69 112 VAL A C 1
ATOM 901 O O . VAL A 1 112 ? 2.577 -6.382 -3.104 1.00 97.69 112 VAL A O 1
ATOM 904 N N . ARG A 1 113 ? 0.776 -7.708 -3.289 1.00 96.38 113 ARG A N 1
ATOM 905 C CA . ARG A 1 113 ? 0.008 -6.784 -4.115 1.00 96.38 113 ARG A CA 1
ATOM 906 C C . ARG A 1 113 ? -0.772 -5.831 -3.217 1.00 96.38 113 ARG A C 1
ATOM 908 O O . ARG A 1 113 ? -1.848 -6.173 -2.729 1.00 96.38 113 ARG A O 1
ATOM 915 N N . VAL A 1 114 ? -0.239 -4.631 -3.010 1.00 96.25 114 VAL A N 1
ATOM 916 C CA . VAL A 1 114 ? -0.959 -3.559 -2.311 1.00 96.25 114 VAL A CA 1
ATOM 917 C C . VAL A 1 114 ? -2.035 -3.006 -3.242 1.00 96.25 114 VAL A C 1
ATOM 919 O O . VAL A 1 114 ? -1.726 -2.424 -4.276 1.00 96.25 114 VAL A O 1
ATOM 922 N N . GLU A 1 115 ? -3.300 -3.239 -2.904 1.00 95.69 115 GLU A N 1
ATOM 923 C CA . GLU A 1 115 ? -4.443 -2.773 -3.696 1.00 95.69 115 GLU A CA 1
ATOM 924 C C . GLU A 1 115 ? -4.899 -1.381 -3.294 1.00 95.69 115 GLU A C 1
ATOM 926 O O . GLU A 1 115 ? -5.334 -0.618 -4.151 1.00 95.69 115 GLU A O 1
ATOM 931 N N . ARG A 1 116 ? -4.819 -1.066 -1.996 1.00 95.94 116 ARG A N 1
ATOM 932 C CA . ARG A 1 116 ? -5.218 0.235 -1.469 1.00 95.94 116 ARG A CA 1
ATOM 933 C C . ARG A 1 116 ? -4.484 0.564 -0.175 1.00 95.94 116 ARG A C 1
ATOM 935 O O . ARG A 1 116 ? -4.359 -0.291 0.702 1.00 95.94 116 ARG A O 1
ATOM 942 N N . ILE A 1 117 ? -4.080 1.820 -0.016 1.00 96.12 117 ILE A N 1
ATOM 943 C CA . ILE A 1 117 ? -3.745 2.416 1.280 1.00 96.12 117 ILE A CA 1
ATOM 944 C C . ILE A 1 117 ? -4.860 3.407 1.621 1.00 96.12 117 ILE A C 1
ATOM 946 O O . ILE A 1 117 ? -4.908 4.505 1.078 1.00 96.12 117 ILE A O 1
ATOM 950 N N . ALA A 1 118 ? -5.789 3.002 2.478 1.00 95.56 118 ALA A N 1
ATOM 951 C CA . ALA A 1 118 ? -6.979 3.766 2.821 1.00 95.56 118 ALA A CA 1
ATOM 952 C C . ALA A 1 118 ? -6.729 4.684 4.025 1.00 95.56 118 ALA A C 1
ATOM 954 O O . ALA A 1 118 ? -6.188 4.261 5.049 1.00 95.56 118 ALA A O 1
ATOM 955 N N . TYR A 1 119 ? -7.174 5.935 3.921 1.00 93.88 119 TYR A N 1
ATOM 956 C CA . TYR A 1 119 ? -7.165 6.903 5.014 1.00 93.88 119 TYR A CA 1
ATOM 957 C C . TYR A 1 119 ? -8.552 7.523 5.188 1.00 93.88 119 TYR A C 1
ATOM 959 O O . TYR A 1 119 ? -8.981 8.350 4.389 1.00 93.88 119 TYR A O 1
ATOM 967 N N . GLY A 1 120 ? -9.261 7.102 6.231 1.00 93.00 120 GLY A N 1
ATOM 968 C CA . GLY A 1 120 ? -10.559 7.626 6.630 1.00 93.00 120 GLY A CA 1
ATOM 969 C C . GLY A 1 120 ? -10.413 8.984 7.304 1.00 93.00 120 GLY A C 1
ATOM 970 O O . GLY A 1 120 ? -10.065 9.073 8.482 1.00 93.00 120 GLY A O 1
ATOM 971 N N . VAL A 1 121 ? -10.709 10.043 6.560 1.00 91.19 121 VAL A N 1
ATOM 972 C CA . VAL A 1 121 ? -10.792 11.412 7.068 1.00 91.19 121 VAL A CA 1
ATOM 973 C C . VAL A 1 121 ? -12.166 11.620 7.687 1.00 91.19 121 VAL A C 1
ATOM 975 O O . VAL A 1 121 ? -13.178 11.299 7.069 1.00 91.19 121 VAL A O 1
ATOM 978 N N . LEU A 1 122 ? -12.210 12.172 8.899 1.00 90.94 122 LEU A N 1
ATOM 979 C CA . LEU A 1 122 ? -13.446 12.648 9.515 1.00 90.94 122 LEU A CA 1
ATOM 980 C C . LEU A 1 122 ? -13.610 14.143 9.223 1.00 90.94 122 LEU A C 1
ATOM 982 O O . LEU A 1 122 ? -12.790 14.948 9.662 1.00 90.94 122 LEU A O 1
ATOM 986 N N . LEU A 1 123 ? -14.668 14.511 8.506 1.00 89.56 123 LEU A N 1
ATOM 987 C CA . LEU A 1 123 ? -15.042 15.897 8.236 1.00 89.56 123 LEU A CA 1
ATOM 988 C C . LEU A 1 123 ? -16.054 16.331 9.302 1.00 89.56 123 LEU A C 1
ATOM 990 O O . LEU A 1 123 ? -17.266 16.229 9.106 1.00 89.56 123 LEU A O 1
ATOM 994 N N . GLU A 1 124 ? -15.549 16.760 10.463 1.00 85.19 124 GLU A N 1
ATOM 995 C CA . GLU A 1 124 ? -16.375 17.060 11.646 1.00 85.19 124 GLU A CA 1
ATOM 996 C C . GLU A 1 124 ? -17.483 18.083 11.358 1.00 85.19 124 GLU A C 1
ATOM 998 O O . GLU A 1 124 ? -18.615 17.897 11.802 1.00 85.19 124 GLU A O 1
ATOM 1003 N N . GLU A 1 125 ? -17.187 19.116 10.563 1.00 88.94 125 GLU A N 1
ATOM 1004 C CA . GLU A 1 125 ? -18.145 20.166 10.181 1.00 88.94 125 GLU A CA 1
ATOM 1005 C C . GLU A 1 125 ? -19.324 19.632 9.353 1.00 88.94 125 GLU A C 1
ATOM 1007 O O . GLU A 1 125 ? -20.428 20.170 9.412 1.00 88.94 125 GLU A O 1
ATOM 1012 N N . GLU A 1 126 ? -19.104 18.550 8.608 1.00 88.25 126 GLU A N 1
ATOM 1013 C CA . GLU A 1 126 ? -20.096 17.934 7.726 1.00 88.25 126 GLU A CA 1
ATOM 1014 C C . GLU A 1 126 ? -20.764 16.706 8.362 1.00 88.25 126 GLU A C 1
ATOM 1016 O O . GLU A 1 126 ? -21.688 16.129 7.787 1.00 88.25 126 GLU A O 1
ATOM 1021 N N . GLY A 1 127 ? -20.297 16.276 9.540 1.00 91.69 127 GLY A N 1
ATOM 1022 C CA . GLY A 1 127 ? -20.805 15.090 10.227 1.00 91.69 127 GLY A CA 1
ATOM 1023 C C . GLY A 1 127 ? -20.646 13.792 9.426 1.00 91.69 127 GLY A C 1
ATOM 1024 O O . GLY A 1 127 ? -21.399 12.848 9.660 1.00 91.69 127 GLY A O 1
ATOM 1025 N N . ARG A 1 128 ? -19.694 13.738 8.484 1.00 92.94 128 ARG A N 1
ATOM 1026 C CA . ARG A 1 128 ? -19.407 12.574 7.630 1.00 92.94 128 ARG A CA 1
ATOM 1027 C C . ARG A 1 128 ? -17.911 12.294 7.554 1.00 92.94 128 ARG A C 1
ATOM 1029 O O . ARG A 1 128 ? -17.088 13.156 7.846 1.00 92.94 128 ARG A O 1
ATOM 1036 N N . GLY A 1 129 ? -17.558 11.086 7.144 1.00 94.06 129 GLY A N 1
ATOM 1037 C CA . GLY A 1 129 ? -16.195 10.706 6.814 1.00 94.06 129 GLY A CA 1
ATOM 1038 C C . GLY A 1 129 ? -16.045 10.302 5.353 1.00 94.06 129 GLY A C 1
ATOM 1039 O O . GLY A 1 129 ? -17.019 10.021 4.655 1.00 94.06 129 GLY A O 1
ATOM 1040 N N . GLU A 1 130 ? -14.807 10.253 4.887 1.00 94.75 130 GLU A N 1
ATOM 1041 C CA . GLU A 1 130 ? -14.464 9.851 3.526 1.00 94.75 130 GLU A CA 1
ATOM 1042 C C . GLU A 1 130 ? -13.130 9.112 3.528 1.00 94.75 130 GLU A C 1
ATOM 1044 O O . GLU A 1 130 ? -12.197 9.502 4.231 1.00 94.75 130 GLU A O 1
ATOM 1049 N N . PHE A 1 131 ? -13.038 8.032 2.758 1.00 95.38 131 PHE A N 1
ATOM 1050 C CA . PHE A 1 131 ? -11.780 7.327 2.563 1.00 95.38 131 PHE A CA 1
ATOM 1051 C C . PHE A 1 131 ? -11.006 7.924 1.391 1.00 95.38 131 PHE A C 1
ATOM 1053 O O . PHE A 1 131 ? -11.437 7.852 0.243 1.00 95.38 131 PHE A O 1
ATOM 1060 N N . LEU A 1 132 ? -9.821 8.451 1.685 1.00 92.94 132 LEU A N 1
ATOM 1061 C CA . LEU A 1 132 ? -8.842 8.847 0.683 1.00 92.94 132 LEU A CA 1
ATOM 1062 C C . LEU A 1 132 ? -7.938 7.665 0.331 1.00 92.94 132 LEU A C 1
ATOM 1064 O O . LEU A 1 132 ? -7.543 6.887 1.205 1.00 92.94 132 LEU A O 1
ATOM 1068 N N . ASP A 1 133 ? -7.586 7.554 -0.948 1.00 92.56 133 ASP A N 1
ATOM 1069 C CA . ASP A 1 133 ? -6.609 6.581 -1.427 1.00 92.56 133 ASP A CA 1
ATOM 1070 C C . ASP A 1 133 ? -5.199 7.188 -1.446 1.00 92.56 133 ASP A C 1
ATOM 1072 O O . ASP A 1 133 ? -4.908 8.127 -2.188 1.00 92.56 133 ASP A O 1
ATOM 1076 N N . LEU A 1 134 ? -4.316 6.637 -0.615 1.00 92.88 134 LEU A N 1
ATOM 1077 C CA . LEU A 1 134 ? -2.912 7.022 -0.499 1.00 92.88 134 LEU A CA 1
ATOM 1078 C C . LEU A 1 134 ? -1.970 6.101 -1.291 1.00 92.88 134 LEU A C 1
ATOM 1080 O O . LEU A 1 134 ? -0.758 6.319 -1.286 1.00 92.88 134 LEU A O 1
ATOM 1084 N N . THR A 1 135 ? -2.495 5.112 -2.018 1.00 92.69 135 THR A N 1
ATOM 1085 C CA . THR A 1 135 ? -1.712 4.252 -2.926 1.00 92.69 135 THR A CA 1
ATOM 1086 C C . THR A 1 135 ? -0.855 5.033 -3.931 1.00 92.69 135 THR A C 1
ATOM 1088 O O . THR A 1 135 ? 0.270 4.599 -4.183 1.00 92.69 135 THR A O 1
ATOM 1091 N N . PRO A 1 136 ? -1.262 6.219 -4.442 1.00 88.75 136 PRO A N 1
ATOM 1092 C CA . PRO A 1 136 ? -0.405 7.015 -5.325 1.00 88.75 136 PRO A CA 1
ATOM 1093 C C . PRO A 1 136 ? 0.974 7.367 -4.743 1.00 88.75 136 PRO A C 1
ATOM 1095 O O . PRO A 1 136 ? 1.927 7.557 -5.499 1.00 88.75 136 PRO A O 1
ATOM 1098 N N . PHE A 1 137 ? 1.118 7.439 -3.414 1.00 89.88 137 PHE A N 1
ATOM 1099 C CA . PHE A 1 137 ? 2.422 7.663 -2.782 1.00 89.88 137 PHE A CA 1
ATOM 1100 C C . PHE A 1 137 ? 3.320 6.425 -2.844 1.00 89.88 137 PHE A C 1
ATOM 1102 O O . PHE A 1 137 ? 4.533 6.565 -2.983 1.00 89.88 137 PHE A O 1
ATOM 1109 N N . LEU A 1 138 ? 2.739 5.224 -2.786 1.00 91.69 138 LEU A N 1
ATOM 1110 C CA . LEU A 1 138 ? 3.472 3.981 -3.006 1.00 91.69 138 LEU A CA 1
ATOM 1111 C C . LEU A 1 138 ? 3.893 3.854 -4.478 1.00 91.69 138 LEU A C 1
ATOM 1113 O O . LEU A 1 138 ? 5.057 3.561 -4.745 1.00 91.69 138 LEU A O 1
ATOM 1117 N N . ASP A 1 139 ? 2.994 4.180 -5.417 1.00 86.44 139 ASP A N 1
ATOM 1118 C CA . ASP A 1 139 ? 3.312 4.248 -6.851 1.00 86.44 139 ASP A CA 1
ATOM 1119 C C . ASP A 1 139 ? 4.495 5.199 -7.097 1.00 86.44 139 ASP A C 1
ATOM 1121 O O . ASP A 1 139 ? 5.427 4.858 -7.826 1.00 86.44 139 ASP A O 1
ATOM 1125 N N . LEU A 1 140 ? 4.493 6.385 -6.472 1.00 88.62 140 LEU A N 1
ATOM 1126 C CA . LEU A 1 140 ? 5.584 7.354 -6.590 1.00 88.62 140 LEU A CA 1
ATOM 1127 C C . LEU A 1 140 ? 6.931 6.759 -6.156 1.00 88.62 140 LEU A C 1
ATOM 1129 O O . LEU A 1 140 ? 7.923 6.954 -6.859 1.00 88.62 140 LEU A O 1
ATOM 1133 N N . LEU A 1 141 ? 6.976 6.013 -5.045 1.00 91.88 141 LEU A N 1
ATOM 1134 C CA . LEU A 1 141 ? 8.196 5.324 -4.611 1.00 91.88 141 LEU A CA 1
ATOM 1135 C C . LEU A 1 141 ? 8.680 4.350 -5.691 1.00 91.88 141 LEU A C 1
ATOM 1137 O O . LEU A 1 141 ? 9.832 4.449 -6.118 1.00 91.88 141 LEU A O 1
ATOM 1141 N N . SER A 1 142 ? 7.793 3.509 -6.228 1.00 90.75 142 SER A N 1
ATOM 1142 C CA . SER A 1 142 ? 8.135 2.581 -7.313 1.00 90.75 142 SER A CA 1
ATOM 1143 C C . SER A 1 142 ? 8.650 3.298 -8.568 1.00 90.75 142 SER A C 1
ATOM 1145 O O . SER A 1 142 ? 9.640 2.865 -9.159 1.00 90.75 142 SER A O 1
ATOM 1147 N N . TRP A 1 143 ? 8.052 4.431 -8.957 1.00 91.31 143 TRP A N 1
ATOM 1148 C CA . TRP A 1 143 ? 8.549 5.252 -10.069 1.00 91.31 143 TRP A CA 1
ATOM 1149 C C . TRP A 1 143 ? 9.950 5.806 -9.802 1.00 91.31 143 TRP A C 1
ATOM 1151 O O . TRP A 1 143 ? 10.794 5.793 -10.701 1.00 91.31 143 TRP A O 1
ATOM 1161 N N . THR A 1 144 ? 10.217 6.290 -8.584 1.00 91.69 144 THR A N 1
ATOM 1162 C CA . THR A 1 144 ? 11.542 6.821 -8.231 1.00 91.69 144 THR A CA 1
ATOM 1163 C C . THR A 1 144 ? 12.621 5.740 -8.239 1.00 91.69 144 THR A C 1
ATOM 1165 O O . THR A 1 144 ? 13.721 5.989 -8.736 1.00 91.69 144 THR A O 1
ATOM 1168 N N . GLU A 1 145 ? 12.307 4.533 -7.764 1.00 92.31 145 GLU A N 1
ATOM 1169 C CA . GLU A 1 145 ? 13.213 3.381 -7.794 1.00 92.31 145 GLU A CA 1
ATOM 1170 C C . GLU A 1 145 ? 13.497 2.940 -9.229 1.00 92.31 145 GLU A C 1
ATOM 1172 O O . GLU A 1 145 ? 14.653 2.894 -9.645 1.00 92.31 145 GLU A O 1
ATOM 1177 N N . ALA A 1 146 ? 12.451 2.747 -10.031 1.00 91.50 146 ALA A N 1
ATOM 1178 C CA . ALA A 1 146 ? 12.572 2.345 -11.426 1.00 91.50 146 ALA A CA 1
ATOM 1179 C C . ALA A 1 146 ? 13.361 3.357 -12.279 1.00 91.50 146 ALA A C 1
ATOM 1181 O O . ALA A 1 146 ? 14.179 2.982 -13.124 1.00 91.50 146 ALA A O 1
ATOM 1182 N N . ALA A 1 147 ? 13.150 4.658 -12.053 1.00 90.50 147 ALA A N 1
ATOM 1183 C CA . ALA A 1 147 ? 13.917 5.706 -12.719 1.00 90.50 147 ALA A CA 1
ATOM 1184 C C . ALA A 1 147 ? 15.390 5.699 -12.282 1.00 90.50 147 ALA A C 1
ATOM 1186 O O . ALA A 1 147 ? 16.287 5.843 -13.118 1.00 90.50 147 ALA A O 1
ATOM 1187 N N . ARG A 1 148 ? 15.656 5.509 -10.983 1.00 93.31 148 ARG A N 1
ATOM 1188 C CA . ARG A 1 148 ? 17.019 5.393 -10.451 1.00 93.31 148 ARG A CA 1
ATOM 1189 C C . ARG A 1 148 ? 17.746 4.188 -11.042 1.00 93.31 148 ARG A C 1
ATOM 1191 O O . ARG A 1 148 ? 18.914 4.331 -11.404 1.00 93.31 148 ARG A O 1
ATOM 1198 N N . ASP A 1 149 ? 17.079 3.046 -11.160 1.00 91.31 149 ASP A N 1
ATOM 1199 C CA . ASP A 1 149 ? 17.660 1.822 -11.711 1.00 91.31 149 ASP A CA 1
ATOM 1200 C C . ASP A 1 149 ? 18.058 1.989 -13.177 1.00 91.31 149 ASP A C 1
ATOM 1202 O O . ASP A 1 149 ? 19.165 1.613 -13.578 1.00 91.31 149 ASP A O 1
ATOM 1206 N N . LEU A 1 150 ? 17.215 2.668 -13.956 1.00 89.44 150 LEU A N 1
ATOM 1207 C CA . LEU A 1 150 ? 17.542 3.025 -15.328 1.00 89.44 150 LEU A CA 1
ATOM 1208 C C . LEU A 1 150 ? 18.766 3.946 -15.391 1.00 89.44 150 LEU A C 1
ATOM 1210 O O . LEU A 1 150 ? 19.700 3.673 -16.141 1.00 89.44 150 LEU A O 1
ATOM 1214 N N . VAL A 1 151 ? 18.782 5.029 -14.609 1.00 89.31 151 VAL A N 1
ATOM 1215 C CA . VAL A 1 151 ? 19.864 6.029 -14.654 1.00 89.31 151 VAL A CA 1
ATOM 1216 C C . VAL A 1 151 ? 21.192 5.450 -14.173 1.00 89.31 151 VAL A C 1
ATOM 1218 O O . VAL A 1 151 ? 22.238 5.744 -14.749 1.00 89.31 151 VAL A O 1
ATOM 1221 N N . ARG A 1 152 ? 21.173 4.645 -13.108 1.00 91.25 152 ARG A N 1
ATOM 1222 C CA . ARG A 1 152 ? 22.392 4.161 -12.454 1.00 91.25 152 ARG A CA 1
ATOM 1223 C C . ARG A 1 152 ? 22.932 2.877 -13.072 1.00 91.25 152 ARG A C 1
ATOM 1225 O O . ARG A 1 152 ? 24.148 2.705 -13.111 1.00 91.25 152 ARG A O 1
ATOM 1232 N N . TYR A 1 153 ? 22.048 1.988 -13.515 1.00 87.94 153 TYR A N 1
ATOM 1233 C CA . TYR A 1 153 ? 22.414 0.638 -13.948 1.00 87.94 153 TYR A CA 1
ATOM 1234 C C . TYR A 1 153 ? 22.034 0.341 -15.403 1.00 87.94 153 TYR A C 1
ATOM 1236 O O . TYR A 1 153 ? 22.388 -0.717 -15.913 1.00 87.94 153 TYR A O 1
ATOM 1244 N N . GLY A 1 154 ? 21.317 1.240 -16.087 1.00 85.19 154 GLY A N 1
ATOM 1245 C CA . GLY A 1 154 ? 20.744 0.955 -17.408 1.00 85.19 154 GLY A CA 1
ATOM 1246 C C . GLY A 1 154 ? 19.570 -0.032 -17.359 1.00 85.19 154 GLY A C 1
ATOM 1247 O O . GLY A 1 154 ? 19.103 -0.492 -18.405 1.00 85.19 154 GLY A O 1
ATOM 1248 N N . PHE A 1 155 ? 19.085 -0.361 -16.156 1.00 87.69 155 PHE A N 1
ATOM 1249 C CA . PHE A 1 155 ? 18.016 -1.326 -15.941 1.00 87.69 155 PHE A CA 1
ATOM 1250 C C . PHE A 1 155 ? 16.654 -0.628 -15.942 1.00 87.69 155 PHE A C 1
ATOM 1252 O O . PHE A 1 155 ? 16.222 -0.043 -14.958 1.00 87.69 155 PHE A O 1
ATOM 1259 N N . GLY A 1 156 ? 15.989 -0.656 -17.092 1.00 88.62 156 GLY A N 1
ATOM 1260 C CA . GLY A 1 156 ? 14.753 0.071 -17.365 1.00 88.62 156 GLY A CA 1
ATOM 1261 C C . GLY A 1 156 ? 13.492 -0.782 -17.357 1.00 88.62 156 GLY A C 1
ATOM 1262 O O . GLY A 1 156 ? 12.410 -0.214 -17.471 1.00 88.62 156 GLY A O 1
ATOM 1263 N N . ARG A 1 157 ? 13.586 -2.109 -17.201 1.00 89.25 157 ARG A N 1
ATOM 1264 C CA . ARG A 1 157 ? 12.397 -2.981 -17.202 1.00 89.25 157 ARG A CA 1
ATOM 1265 C C . ARG A 1 157 ? 11.349 -2.594 -16.153 1.00 89.25 157 ARG A C 1
ATOM 1267 O O . ARG A 1 157 ? 10.181 -2.511 -16.522 1.00 89.25 157 ARG A O 1
ATOM 1274 N N . PRO A 1 158 ? 11.709 -2.284 -14.887 1.00 89.94 158 PRO A N 1
ATOM 1275 C CA . PRO A 1 158 ? 10.712 -1.868 -13.898 1.00 89.94 158 PRO A CA 1
ATOM 1276 C C . PRO A 1 158 ? 9.950 -0.616 -14.345 1.00 89.94 158 PRO A C 1
ATOM 1278 O O . PRO A 1 158 ? 8.734 -0.528 -14.205 1.00 89.94 158 PRO A O 1
ATOM 1281 N N . LEU A 1 159 ? 10.657 0.332 -14.967 1.00 90.62 159 LEU A N 1
ATOM 1282 C CA . LEU A 1 159 ? 10.057 1.555 -15.491 1.00 90.62 159 LEU A CA 1
ATOM 1283 C C . LEU A 1 159 ? 9.169 1.263 -16.708 1.00 90.62 159 LEU A C 1
ATOM 1285 O O . LEU A 1 159 ? 8.120 1.883 -16.874 1.00 90.62 159 LEU A O 1
ATOM 1289 N N . GLY A 1 160 ? 9.572 0.302 -17.542 1.00 89.56 160 GLY A N 1
ATOM 1290 C CA . GLY A 1 160 ? 8.793 -0.187 -18.674 1.00 89.56 160 GLY A CA 1
ATOM 1291 C C . GLY A 1 160 ? 7.454 -0.777 -18.238 1.00 89.56 160 GLY A C 1
ATOM 1292 O O . GLY A 1 160 ? 6.419 -0.407 -18.790 1.00 89.56 160 GLY A O 1
ATOM 1293 N N . GLU A 1 161 ? 7.453 -1.615 -17.202 1.00 88.50 161 GLU A N 1
ATOM 1294 C CA . GLU A 1 161 ? 6.230 -2.188 -16.631 1.00 88.50 161 GLU A CA 1
ATOM 1295 C C . GLU A 1 161 ? 5.318 -1.123 -16.011 1.00 88.50 161 GLU A C 1
ATOM 1297 O O . GLU A 1 161 ? 4.110 -1.136 -16.253 1.00 88.50 161 GLU A O 1
ATOM 1302 N N . LEU A 1 162 ? 5.873 -0.132 -15.306 1.00 86.81 162 LEU A N 1
ATOM 1303 C CA . LEU A 1 162 ? 5.088 0.993 -14.784 1.00 86.81 162 LEU A CA 1
ATOM 1304 C C . LEU A 1 162 ? 4.420 1.810 -15.909 1.00 86.81 162 LEU A C 1
ATOM 1306 O O . LEU A 1 162 ? 3.249 2.183 -15.792 1.00 86.81 162 LEU A O 1
ATOM 1310 N N . LEU A 1 163 ? 5.118 2.045 -17.028 1.00 85.19 163 LEU A N 1
ATOM 1311 C CA . LEU A 1 163 ? 4.567 2.732 -18.207 1.00 85.19 163 LEU A CA 1
ATOM 1312 C C . LEU A 1 163 ? 3.429 1.938 -18.867 1.00 85.19 163 LEU A C 1
ATOM 1314 O O . LEU A 1 163 ? 2.406 2.522 -19.238 1.00 85.19 163 LEU A O 1
ATOM 1318 N N . LYS A 1 164 ? 3.573 0.614 -18.987 1.00 82.62 164 LYS A N 1
ATOM 1319 C CA . LYS A 1 164 ? 2.517 -0.273 -19.505 1.00 82.62 164 LYS A CA 1
ATOM 1320 C C . LYS A 1 164 ? 1.328 -0.375 -18.545 1.00 82.62 164 LYS A C 1
ATOM 1322 O O . LYS A 1 164 ? 0.179 -0.381 -18.980 1.00 82.62 164 LYS A O 1
ATOM 1327 N N . GLY A 1 165 ? 1.579 -0.401 -17.238 1.00 77.62 165 GLY A N 1
ATOM 1328 C CA . GLY A 1 165 ? 0.536 -0.390 -16.213 1.00 77.62 165 GLY A CA 1
ATOM 1329 C C . GLY A 1 165 ? -0.285 0.900 -16.246 1.00 77.62 165 GLY A C 1
ATOM 1330 O O . GLY A 1 165 ? -1.516 0.855 -16.247 1.00 77.62 165 GLY A O 1
ATOM 1331 N N . LEU A 1 166 ? 0.381 2.055 -16.366 1.00 75.25 166 LEU A N 1
ATOM 1332 C CA . LEU A 1 166 ? -0.291 3.337 -16.596 1.00 75.25 166 LEU A CA 1
ATOM 1333 C C . LEU A 1 166 ? -1.110 3.302 -17.891 1.00 75.25 166 LEU A C 1
ATOM 1335 O O . LEU A 1 166 ? -2.243 3.778 -17.906 1.00 75.25 166 LEU A O 1
ATOM 1339 N N . HIS A 1 167 ? -0.585 2.659 -18.943 1.00 71.19 167 HIS A N 1
ATOM 1340 C CA . HIS A 1 167 ? -1.326 2.505 -20.186 1.00 71.19 167 HIS A CA 1
ATOM 1341 C C . HIS A 1 167 ? -2.661 1.778 -20.004 1.00 71.19 167 HIS A C 1
ATOM 1343 O O . HIS A 1 167 ? -3.698 2.193 -20.525 1.00 71.19 167 HIS A O 1
ATOM 1349 N N . HIS A 1 168 ? -2.633 0.681 -19.256 1.00 65.56 168 HIS A N 1
ATOM 1350 C CA . HIS A 1 168 ? -3.819 -0.119 -19.012 1.00 65.56 168 HIS A CA 1
ATOM 1351 C C . HIS A 1 168 ? -4.882 0.646 -18.202 1.00 65.56 168 HIS A C 1
ATOM 1353 O O . HIS A 1 168 ? -6.064 0.573 -18.536 1.00 65.56 168 HIS A O 1
ATOM 1359 N N . ARG A 1 169 ? -4.463 1.433 -17.198 1.00 64.25 169 ARG A N 1
ATOM 1360 C CA . ARG A 1 169 ? -5.365 2.252 -16.365 1.00 64.25 169 ARG A CA 1
ATOM 1361 C C . ARG A 1 169 ? -6.065 3.357 -17.167 1.00 64.25 169 ARG A C 1
ATOM 1363 O O . ARG A 1 169 ? -7.290 3.423 -17.158 1.00 64.25 169 ARG A O 1
ATOM 1370 N N . SER A 1 170 ? -5.327 4.148 -17.948 1.00 58.41 170 SER A N 1
ATOM 1371 C CA . SER A 1 170 ? -5.908 5.265 -18.718 1.00 58.41 170 SER A CA 1
ATOM 1372 C C . SER A 1 170 ? -6.866 4.817 -19.836 1.00 58.41 170 SER A C 1
ATOM 1374 O O . SER A 1 170 ? -7.736 5.579 -20.258 1.00 58.41 170 SER A O 1
ATOM 1376 N N . TRP A 1 171 ? -6.749 3.570 -20.315 1.00 55.94 171 TRP A N 1
ATOM 1377 C CA . TRP A 1 171 ? -7.706 2.983 -21.264 1.00 55.94 171 TRP A CA 1
ATOM 1378 C C . TRP A 1 171 ? -9.094 2.749 -20.655 1.00 55.94 171 TRP A C 1
ATOM 1380 O O . TRP A 1 171 ? -10.095 2.888 -21.361 1.00 55.94 171 TRP A O 1
ATOM 1390 N N . LEU A 1 172 ? -9.166 2.407 -19.365 1.00 53.88 172 LEU A N 1
ATOM 1391 C CA . LEU A 1 172 ? -10.429 2.203 -18.645 1.00 53.88 172 LEU A CA 1
ATOM 1392 C C . LEU A 1 172 ? -11.158 3.535 -18.400 1.00 53.88 172 LEU A C 1
ATOM 1394 O O . LEU A 1 172 ? -12.386 3.581 -18.434 1.00 53.88 172 LEU A O 1
ATOM 1398 N N . GLU A 1 173 ? -10.405 4.626 -18.264 1.00 53.75 173 GLU A N 1
ATOM 1399 C CA . GLU A 1 173 ? -10.912 5.987 -18.034 1.00 53.75 173 GLU A CA 1
ATOM 1400 C C . GLU A 1 173 ? -11.273 6.740 -19.334 1.00 53.75 173 GLU A C 1
ATOM 1402 O O . GLU A 1 173 ? -11.688 7.897 -19.297 1.00 53.75 173 GLU A O 1
ATOM 1407 N N . LYS A 1 174 ? -11.182 6.077 -20.500 1.00 50.91 174 LYS A N 1
ATOM 1408 C CA . LYS A 1 174 ? -11.459 6.640 -21.842 1.00 50.91 174 LYS A CA 1
ATOM 1409 C C . LYS A 1 174 ? -10.624 7.881 -22.197 1.00 50.91 174 LYS A C 1
ATOM 1411 O O . LYS A 1 174 ? -11.024 8.663 -23.063 1.00 50.91 174 LYS A O 1
ATOM 1416 N N . GLU A 1 175 ? -9.436 8.042 -21.621 1.00 52.84 175 GLU A N 1
ATOM 1417 C CA . GLU A 1 175 ? -8.496 9.070 -22.068 1.00 52.84 175 GLU A CA 1
ATOM 1418 C C . GLU A 1 175 ? -7.730 8.591 -23.312 1.00 52.84 175 GLU A C 1
ATOM 1420 O O . GLU A 1 175 ? -7.049 7.569 -23.318 1.00 52.84 175 GLU A O 1
ATOM 1425 N N . ALA A 1 176 ? -7.838 9.333 -24.416 1.00 47.53 176 ALA A N 1
ATOM 1426 C CA . ALA A 1 176 ? -7.411 8.917 -25.759 1.00 47.53 176 ALA A CA 1
ATOM 1427 C C . ALA A 1 176 ? -5.881 8.799 -25.995 1.00 47.53 176 ALA A C 1
ATOM 1429 O O . ALA A 1 176 ? -5.443 8.657 -27.137 1.00 47.53 176 ALA A O 1
ATOM 1430 N N . GLN A 1 177 ? -5.031 8.876 -24.969 1.00 55.53 177 GLN A N 1
ATOM 1431 C CA . GLN A 1 177 ? -3.607 9.231 -25.135 1.00 55.53 177 GLN A CA 1
ATOM 1432 C C . GLN A 1 177 ? -2.600 8.077 -25.102 1.00 55.53 177 GLN A C 1
ATOM 1434 O O . GLN A 1 177 ? -1.387 8.290 -25.099 1.00 55.53 177 GLN A O 1
ATOM 1439 N N . VAL A 1 178 ? -3.054 6.829 -25.107 1.00 55.22 178 VAL A N 1
ATOM 1440 C CA . VAL A 1 178 ? -2.288 5.855 -24.335 1.00 55.22 178 VAL A CA 1
ATOM 1441 C C . VAL A 1 178 ? -1.311 4.977 -25.128 1.00 55.22 178 VAL A C 1
ATOM 1443 O O . VAL A 1 178 ? -0.306 4.555 -24.563 1.00 55.22 178 VAL A O 1
ATOM 1446 N N . ARG A 1 179 ? -1.495 4.717 -26.433 1.00 61.34 179 ARG A N 1
ATOM 1447 C CA . ARG A 1 179 ? -0.614 3.786 -27.201 1.00 61.34 179 ARG A CA 1
ATOM 1448 C C . ARG A 1 179 ? 0.881 4.146 -27.169 1.00 61.34 179 ARG A C 1
ATOM 1450 O O . ARG A 1 179 ? 1.735 3.268 -27.287 1.00 61.34 179 ARG A O 1
ATOM 1457 N N . ALA A 1 180 ? 1.199 5.428 -27.002 1.00 69.69 180 ALA A N 1
ATOM 1458 C CA . ALA A 1 180 ? 2.574 5.904 -26.915 1.00 69.69 180 ALA A CA 1
ATOM 1459 C C . ALA A 1 180 ? 3.298 5.418 -25.642 1.00 69.69 180 ALA A C 1
ATOM 1461 O O . ALA A 1 180 ? 4.495 5.154 -25.710 1.00 69.69 180 ALA A O 1
ATOM 1462 N N . LEU A 1 181 ? 2.591 5.245 -24.517 1.00 75.44 181 LEU A N 1
ATOM 1463 C CA . LEU A 1 181 ? 3.176 4.766 -23.256 1.00 75.44 181 LEU A CA 1
ATOM 1464 C C . LEU A 1 181 ? 3.547 3.281 -23.317 1.00 75.44 181 LEU A C 1
ATOM 1466 O O . LEU A 1 181 ? 4.637 2.909 -22.896 1.00 75.44 181 LEU A O 1
ATOM 1470 N N . ASP A 1 182 ? 2.697 2.454 -23.928 1.00 80.69 182 ASP A N 1
ATOM 1471 C CA . ASP A 1 182 ? 3.009 1.041 -24.175 1.00 80.69 182 ASP A CA 1
ATOM 1472 C C . ASP A 1 182 ? 4.223 0.889 -25.110 1.00 80.69 182 ASP A C 1
ATOM 1474 O O . ASP A 1 182 ? 5.153 0.128 -24.845 1.00 80.69 182 ASP A O 1
ATOM 1478 N N . THR A 1 183 ? 4.280 1.705 -26.168 1.00 85.25 183 THR A N 1
ATOM 1479 C CA . THR A 1 183 ? 5.435 1.740 -27.082 1.00 85.25 183 THR A CA 1
ATOM 1480 C C . THR A 1 183 ? 6.719 2.153 -26.351 1.00 85.25 183 THR A C 1
ATOM 1482 O O . THR A 1 183 ? 7.783 1.571 -26.580 1.00 85.25 183 THR A O 1
ATOM 1485 N N . LEU A 1 184 ? 6.636 3.145 -25.458 1.00 85.75 184 LEU A N 1
ATOM 1486 C CA . LEU A 1 184 ? 7.756 3.573 -24.620 1.00 85.75 184 LEU A CA 1
ATOM 1487 C C . LEU A 1 184 ? 8.224 2.459 -23.683 1.00 85.75 184 LEU A C 1
ATOM 1489 O O . LEU A 1 184 ? 9.418 2.168 -23.658 1.00 85.75 184 LEU A O 1
ATOM 1493 N N . GLY A 1 185 ? 7.305 1.790 -22.986 1.00 88.62 185 GLY A N 1
ATOM 1494 C CA . GLY A 1 185 ? 7.650 0.664 -22.121 1.00 88.62 185 GLY A CA 1
ATOM 1495 C C . GLY A 1 185 ? 8.334 -0.466 -22.895 1.00 88.62 185 GLY A C 1
ATOM 1496 O O . GLY A 1 185 ? 9.425 -0.899 -22.537 1.00 88.62 185 GLY A O 1
ATOM 1497 N N . ASN A 1 186 ? 7.770 -0.862 -24.038 1.00 90.06 186 ASN A N 1
ATOM 1498 C CA . ASN A 1 186 ? 8.330 -1.918 -24.885 1.00 90.06 186 ASN A CA 1
ATOM 1499 C C . ASN A 1 186 ? 9.711 -1.571 -25.473 1.00 90.06 186 ASN A C 1
ATOM 1501 O O . ASN A 1 186 ? 10.570 -2.444 -25.616 1.00 90.06 186 ASN A O 1
ATOM 1505 N N . THR A 1 187 ? 9.945 -0.311 -25.857 1.00 91.56 187 THR A N 1
ATOM 1506 C CA . THR A 1 187 ? 11.266 0.118 -26.358 1.00 91.56 187 THR A CA 1
ATOM 1507 C C . THR A 1 187 ? 12.308 0.175 -25.247 1.00 91.56 187 THR A C 1
ATOM 1509 O O . THR A 1 187 ? 13.461 -0.187 -25.491 1.00 91.56 187 THR A O 1
ATOM 1512 N N . LEU A 1 188 ? 11.900 0.552 -24.034 1.00 91.31 188 LEU A N 1
ATOM 1513 C CA . LEU A 1 188 ? 12.763 0.545 -22.861 1.00 91.31 188 LEU A CA 1
ATOM 1514 C C . LEU A 1 188 ? 13.190 -0.878 -22.476 1.00 91.31 188 LEU A C 1
ATOM 1516 O O . LEU A 1 188 ? 14.381 -1.117 -22.290 1.00 91.31 188 LEU A O 1
ATOM 1520 N N . ASP A 1 189 ? 12.265 -1.839 -22.478 1.00 90.50 189 ASP A N 1
ATOM 1521 C CA . ASP A 1 189 ? 12.584 -3.245 -22.199 1.00 90.50 189 ASP A CA 1
ATOM 1522 C C . ASP A 1 189 ? 13.593 -3.828 -23.184 1.00 90.50 189 ASP A C 1
ATOM 1524 O O . ASP A 1 189 ? 14.519 -4.538 -22.792 1.00 90.50 189 ASP A O 1
ATOM 1528 N N . ARG A 1 190 ? 13.432 -3.525 -24.479 1.00 90.81 190 ARG A N 1
ATOM 1529 C CA . ARG A 1 190 ? 14.357 -3.993 -25.521 1.00 90.81 190 ARG A CA 1
ATOM 1530 C C . ARG A 1 190 ? 15.756 -3.427 -25.324 1.00 90.81 190 ARG A C 1
ATOM 1532 O O . ARG A 1 190 ? 16.732 -4.158 -25.489 1.00 90.81 190 ARG A O 1
ATOM 1539 N N . LEU A 1 191 ? 15.858 -2.147 -24.963 1.00 91.38 191 LEU A N 1
ATOM 1540 C CA . LEU A 1 191 ? 17.139 -1.526 -24.646 1.00 91.38 191 LEU A CA 1
ATOM 1541 C C . LEU A 1 191 ? 17.782 -2.197 -23.427 1.00 91.38 191 LEU A C 1
ATOM 1543 O O . LEU A 1 191 ? 18.943 -2.594 -23.506 1.00 91.38 191 LEU A O 1
ATOM 1547 N N . SER A 1 192 ? 17.030 -2.377 -22.339 1.00 91.19 192 SER A N 1
ATOM 1548 C CA . SER A 1 192 ? 17.536 -3.025 -21.125 1.00 91.19 192 SER A CA 1
ATOM 1549 C C . SER A 1 192 ? 17.977 -4.462 -21.373 1.00 91.19 192 SER A C 1
ATOM 1551 O O . SER A 1 192 ? 19.089 -4.817 -21.000 1.00 91.19 192 SER A O 1
ATOM 1553 N N . LEU A 1 193 ? 17.196 -5.256 -22.110 1.00 90.50 193 LEU A N 1
ATOM 1554 C CA . LEU A 1 193 ? 17.581 -6.614 -22.500 1.00 90.50 193 LEU A CA 1
ATOM 1555 C C . LEU A 1 193 ? 18.882 -6.630 -23.321 1.00 90.50 193 LEU A C 1
ATOM 1557 O O . LEU A 1 193 ? 19.737 -7.488 -23.111 1.00 90.50 193 LEU A O 1
ATOM 1561 N N . SER A 1 194 ? 19.063 -5.694 -24.257 1.00 92.25 194 SER A N 1
ATOM 1562 C CA . SER A 1 194 ? 20.309 -5.603 -25.028 1.00 92.25 194 SER A CA 1
ATOM 1563 C C . SER A 1 194 ? 21.517 -5.230 -24.174 1.00 92.25 194 SER A C 1
ATOM 1565 O O . SER A 1 194 ? 22.604 -5.745 -24.436 1.00 92.25 194 SER A O 1
ATOM 1567 N N . LEU A 1 195 ? 21.338 -4.363 -23.174 1.00 89.94 195 LEU A N 1
ATOM 1568 C CA . LEU A 1 195 ? 22.389 -4.004 -22.221 1.00 89.94 195 LEU A CA 1
ATOM 1569 C C . LEU A 1 195 ? 22.741 -5.190 -21.312 1.00 89.94 195 LEU A C 1
ATOM 1571 O O . LEU A 1 195 ? 23.915 -5.531 -21.198 1.00 89.94 195 LEU A O 1
ATOM 1575 N N . GLU A 1 196 ? 21.737 -5.867 -20.751 1.00 89.50 196 GLU A N 1
ATOM 1576 C CA . GLU A 1 196 ? 21.897 -7.060 -19.904 1.00 89.50 196 GLU A CA 1
ATOM 1577 C C . GLU A 1 196 ? 22.620 -8.201 -20.638 1.00 89.50 196 GLU A C 1
ATOM 1579 O O . GLU A 1 196 ? 23.498 -8.853 -20.078 1.00 89.50 196 GLU A O 1
ATOM 1584 N N . LEU A 1 197 ? 22.283 -8.429 -21.912 1.00 92.00 197 LEU A N 1
ATOM 1585 C CA . LEU A 1 197 ? 22.874 -9.486 -22.741 1.00 92.00 197 LEU A CA 1
ATOM 1586 C C . LEU A 1 197 ? 24.160 -9.061 -23.471 1.00 92.00 197 LEU A C 1
ATOM 1588 O O . LEU A 1 197 ? 24.640 -9.805 -24.328 1.00 92.00 197 LEU A O 1
ATOM 1592 N N . LEU A 1 198 ? 24.697 -7.868 -23.191 1.00 90.94 198 LEU A N 1
ATOM 1593 C CA . LEU A 1 198 ? 25.897 -7.315 -23.837 1.00 90.94 198 LEU A CA 1
ATOM 1594 C C . LEU A 1 198 ? 25.828 -7.317 -25.379 1.00 90.94 198 LEU A C 1
ATOM 1596 O O . LEU A 1 198 ? 26.833 -7.457 -26.082 1.00 90.94 198 LEU A O 1
ATOM 1600 N N . ARG A 1 199 ? 24.629 -7.130 -25.939 1.00 91.62 199 ARG A N 1
ATOM 1601 C CA . ARG A 1 199 ? 24.380 -7.092 -27.388 1.00 91.62 199 ARG A CA 1
ATOM 1602 C C . ARG A 1 199 ? 24.697 -5.712 -27.957 1.00 91.62 199 ARG A C 1
ATOM 1604 O O . ARG A 1 199 ? 23.816 -5.014 -28.448 1.00 91.62 199 ARG A O 1
ATOM 1611 N N . VAL A 1 200 ? 25.972 -5.322 -27.921 1.00 86.81 200 VAL A N 1
ATOM 1612 C CA . VAL A 1 200 ? 26.452 -3.970 -28.290 1.00 86.81 200 VAL A CA 1
ATOM 1613 C C .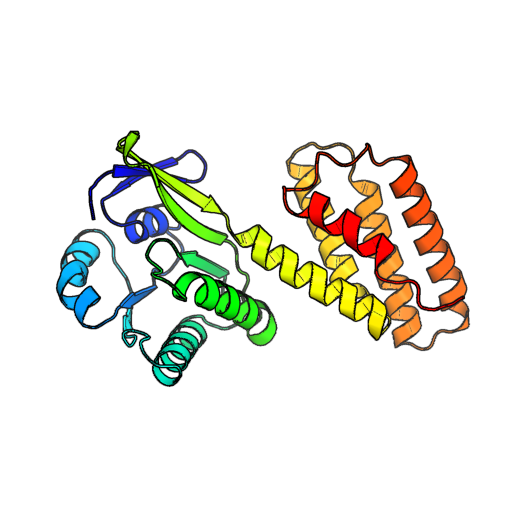 VAL A 1 200 ? 25.961 -3.511 -29.671 1.00 86.81 200 VAL A C 1
ATOM 1615 O O . VAL A 1 200 ? 25.630 -2.342 -29.849 1.00 86.81 200 VAL A O 1
ATOM 1618 N N . LYS A 1 201 ? 25.846 -4.434 -30.637 1.00 89.06 201 LYS A N 1
ATOM 1619 C CA . LYS A 1 201 ? 25.337 -4.145 -31.991 1.00 89.06 201 LYS A CA 1
ATOM 1620 C C . LYS A 1 201 ? 23.865 -3.711 -32.010 1.00 89.06 201 LYS A C 1
ATOM 1622 O O . LYS A 1 201 ? 23.485 -2.920 -32.865 1.00 89.06 201 LYS A O 1
ATOM 1627 N N . ASP A 1 202 ? 23.065 -4.200 -31.064 1.00 91.81 202 ASP A N 1
ATOM 1628 C CA . ASP A 1 202 ? 21.628 -3.925 -30.976 1.00 91.81 202 ASP A CA 1
ATOM 1629 C C . ASP A 1 202 ? 21.337 -2.689 -30.106 1.00 91.81 202 ASP A C 1
ATOM 1631 O O . ASP A 1 202 ? 20.326 -2.015 -30.307 1.00 91.81 202 ASP A O 1
ATOM 1635 N N . VAL A 1 203 ? 22.228 -2.361 -29.156 1.00 91.75 203 VAL A N 1
ATOM 1636 C CA . VAL A 1 203 ? 22.047 -1.254 -28.195 1.00 91.75 203 VAL A CA 1
ATOM 1637 C C . VAL A 1 203 ? 21.810 0.078 -28.905 1.00 91.75 203 VAL A C 1
ATOM 1639 O O . VAL A 1 203 ? 20.873 0.787 -28.548 1.00 91.75 203 VAL A O 1
ATOM 1642 N N . GLY A 1 204 ? 22.606 0.406 -29.930 1.00 90.06 204 GLY A N 1
ATOM 1643 C CA . GLY A 1 204 ? 22.448 1.660 -30.677 1.00 90.06 204 GLY A CA 1
ATOM 1644 C C . GLY A 1 204 ? 21.071 1.779 -31.336 1.00 90.06 204 GLY A C 1
ATOM 1645 O O . GLY A 1 204 ? 20.375 2.777 -31.154 1.00 90.06 204 GLY A O 1
ATOM 1646 N N . ALA A 1 205 ? 20.627 0.718 -32.016 1.00 93.19 205 ALA A N 1
ATOM 1647 C CA . ALA A 1 205 ? 19.320 0.684 -32.669 1.00 93.19 205 ALA A CA 1
ATOM 1648 C C . ALA A 1 205 ? 18.161 0.766 -31.659 1.00 93.19 205 ALA A C 1
ATOM 1650 O O . ALA A 1 205 ? 17.184 1.486 -31.881 1.00 93.19 205 ALA A O 1
ATOM 1651 N N . HIS A 1 206 ? 18.255 0.059 -30.529 1.00 94.06 206 HIS A N 1
ATOM 1652 C CA . HIS A 1 206 ? 17.238 0.127 -29.479 1.00 94.06 206 HIS A CA 1
ATOM 1653 C C . HIS A 1 206 ? 17.204 1.493 -28.780 1.00 94.06 206 HIS A C 1
ATOM 1655 O O . HIS A 1 206 ? 16.113 2.003 -28.519 1.00 94.06 206 HIS A O 1
ATOM 1661 N N . ALA A 1 207 ? 18.357 2.129 -28.560 1.00 90.75 207 ALA A N 1
ATOM 1662 C CA . ALA A 1 207 ? 18.436 3.482 -28.016 1.00 90.75 207 ALA A CA 1
ATOM 1663 C C . ALA A 1 207 ? 17.801 4.514 -28.963 1.00 90.75 207 ALA A C 1
ATOM 1665 O O . ALA A 1 207 ? 16.991 5.335 -28.531 1.00 90.75 207 ALA A O 1
ATOM 1666 N N . GLU A 1 208 ? 18.085 4.441 -30.266 1.00 92.00 208 GLU A N 1
ATOM 1667 C CA . GLU A 1 208 ? 17.436 5.300 -31.262 1.00 92.00 208 GLU A CA 1
ATOM 1668 C C . GLU A 1 208 ? 15.915 5.116 -31.290 1.00 92.00 208 GLU A C 1
ATOM 1670 O O . GLU A 1 208 ? 15.171 6.093 -31.401 1.00 92.00 208 GLU A O 1
ATOM 1675 N N . ASN A 1 209 ? 15.434 3.876 -31.182 1.00 92.31 209 ASN A N 1
ATOM 1676 C CA . ASN A 1 209 ? 14.002 3.587 -31.154 1.00 92.31 209 ASN A CA 1
ATOM 1677 C C . ASN A 1 209 ? 13.325 4.166 -29.907 1.00 92.31 209 ASN A C 1
ATOM 1679 O O . ASN A 1 209 ? 12.250 4.756 -30.027 1.00 92.31 209 ASN A O 1
ATOM 1683 N N . LEU A 1 210 ? 13.968 4.071 -28.739 1.00 90.25 210 LEU A N 1
ATOM 1684 C CA . LEU A 1 210 ? 13.490 4.712 -27.515 1.00 90.25 210 LEU A CA 1
ATOM 1685 C C . LEU A 1 210 ? 13.434 6.241 -27.670 1.00 90.25 210 LEU A C 1
ATOM 1687 O O . LEU A 1 210 ? 12.419 6.858 -27.348 1.00 90.25 210 LEU A O 1
ATOM 1691 N N . LEU A 1 211 ? 14.475 6.867 -28.234 1.00 89.94 211 LEU A N 1
ATOM 1692 C CA . LEU A 1 211 ? 14.494 8.314 -28.492 1.00 89.94 211 LEU A CA 1
ATOM 1693 C C . LEU A 1 211 ? 13.391 8.748 -29.470 1.00 89.94 211 LEU A C 1
ATOM 1695 O O . LEU A 1 211 ? 12.740 9.774 -29.254 1.00 89.94 211 LEU A O 1
ATOM 1699 N N . LYS A 1 212 ? 13.133 7.960 -30.521 1.00 89.06 212 LYS A N 1
ATOM 1700 C CA . LYS A 1 212 ? 12.026 8.196 -31.462 1.00 89.06 212 LYS A CA 1
ATOM 1701 C C . LYS A 1 212 ? 10.667 8.085 -30.767 1.00 89.06 212 LYS A C 1
ATOM 1703 O O . LYS A 1 212 ? 9.823 8.957 -30.976 1.00 89.06 212 LYS A O 1
ATOM 1708 N N . ALA A 1 213 ? 10.467 7.066 -29.928 1.00 87.44 213 ALA A N 1
ATOM 1709 C CA . ALA A 1 213 ? 9.243 6.892 -29.147 1.00 87.44 213 AL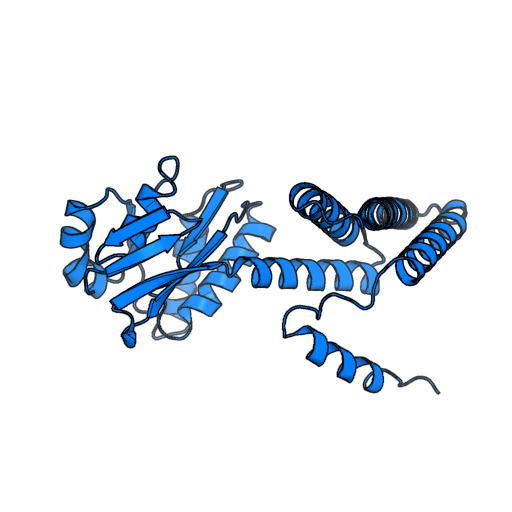A A CA 1
ATOM 1710 C C . ALA A 1 213 ? 9.017 8.072 -28.181 1.00 87.44 213 ALA A C 1
ATOM 1712 O O . ALA A 1 213 ? 7.921 8.634 -28.144 1.00 87.44 213 ALA A O 1
ATOM 1713 N N . LEU A 1 214 ? 10.072 8.530 -27.494 1.00 85.38 214 LEU A N 1
ATOM 1714 C CA . LEU A 1 214 ? 10.034 9.708 -26.615 1.00 85.38 214 LEU A CA 1
ATOM 1715 C C . LEU A 1 214 ? 9.697 10.990 -27.383 1.00 85.38 214 LEU A C 1
ATOM 1717 O O . LEU A 1 214 ? 8.876 11.790 -26.932 1.00 85.38 214 LEU A O 1
ATOM 1721 N N . GLY A 1 215 ? 10.306 11.192 -28.554 1.00 83.12 215 GLY A N 1
ATOM 1722 C CA . GLY A 1 215 ? 9.995 12.320 -29.432 1.00 83.12 215 GLY A CA 1
ATOM 1723 C C . GLY A 1 215 ? 8.554 12.284 -29.950 1.00 83.12 215 GLY A C 1
ATOM 1724 O O . GLY A 1 215 ? 7.914 13.327 -30.056 1.00 83.12 215 GLY A O 1
ATOM 1725 N N . GLY A 1 216 ? 8.025 11.091 -30.234 1.00 79.44 216 GLY A N 1
ATOM 1726 C CA . GLY A 1 216 ? 6.618 10.865 -30.563 1.00 79.44 216 GLY A CA 1
ATOM 1727 C C . GLY A 1 216 ? 5.691 11.325 -29.448 1.00 79.44 216 GLY A C 1
ATOM 1728 O O . GLY A 1 216 ? 4.863 12.203 -29.678 1.00 79.44 216 GLY A O 1
ATOM 1729 N N . TRP A 1 217 ? 5.905 10.802 -28.242 1.00 75.06 217 TRP A N 1
ATOM 1730 C CA . TRP A 1 217 ? 5.095 11.122 -27.070 1.00 75.06 217 TRP A CA 1
ATOM 1731 C C . TRP A 1 217 ? 5.118 12.618 -26.718 1.00 75.06 217 TRP A C 1
ATOM 1733 O O . TRP A 1 217 ? 4.060 13.210 -26.520 1.00 75.06 217 TRP A O 1
ATOM 1743 N N . LYS A 1 218 ? 6.289 13.276 -26.743 1.00 73.81 218 LYS A N 1
ATOM 1744 C CA . LYS A 1 218 ? 6.406 14.725 -26.465 1.00 73.81 218 LYS A CA 1
ATOM 1745 C C . LYS A 1 218 ? 5.570 15.605 -27.399 1.00 73.81 218 LYS A C 1
ATOM 1747 O O . LYS A 1 218 ? 5.178 16.693 -26.999 1.00 73.81 218 LYS A O 1
ATOM 1752 N N . ARG A 1 219 ? 5.336 15.170 -28.642 1.00 68.69 219 ARG A N 1
ATOM 1753 C CA . ARG A 1 219 ? 4.548 15.922 -29.637 1.00 68.69 219 ARG A CA 1
ATOM 1754 C C . ARG A 1 219 ? 3.045 15.699 -29.499 1.00 68.69 219 ARG A C 1
ATOM 1756 O O . ARG A 1 219 ? 2.277 16.551 -29.924 1.00 68.69 219 ARG A O 1
ATOM 1763 N N . THR A 1 220 ? 2.639 14.546 -28.974 1.00 65.94 220 THR A N 1
ATOM 1764 C CA . THR A 1 220 ? 1.230 14.147 -28.846 1.00 65.94 220 THR A CA 1
ATOM 1765 C C . THR A 1 220 ? 0.669 14.365 -27.448 1.00 65.94 220 THR A C 1
ATOM 1767 O O . THR A 1 220 ? -0.546 14.340 -27.282 1.00 65.94 220 THR A O 1
ATOM 1770 N N . SER A 1 221 ? 1.528 14.553 -26.445 1.00 54.59 221 SER A N 1
ATOM 1771 C CA . SER A 1 221 ? 1.092 14.910 -25.101 1.00 54.59 221 SER A CA 1
ATOM 1772 C C . SER A 1 221 ? 0.481 16.315 -25.145 1.00 54.59 221 SER A C 1
ATOM 1774 O O . SER A 1 221 ? 1.177 17.244 -25.567 1.00 54.59 221 SER A O 1
ATOM 1776 N N . PRO A 1 222 ? -0.764 16.534 -24.680 1.00 48.25 222 PRO A N 1
ATOM 1777 C CA . PRO A 1 222 ? -1.148 17.872 -24.255 1.00 48.25 222 PRO A CA 1
ATOM 1778 C C . PRO A 1 222 ? -0.145 18.339 -23.192 1.00 48.25 222 PRO A C 1
ATOM 1780 O O . PRO A 1 222 ? 0.532 17.517 -22.556 1.00 48.25 222 PRO A O 1
ATOM 1783 N N . ALA A 1 223 ? -0.035 19.655 -22.991 1.00 47.09 223 ALA A N 1
ATOM 1784 C CA . ALA A 1 223 ? 0.520 20.162 -21.742 1.00 47.09 223 ALA A CA 1
ATOM 1785 C C . ALA A 1 223 ? -0.166 19.373 -20.623 1.00 47.09 223 ALA A C 1
ATOM 1787 O O . ALA A 1 223 ? -1.395 19.358 -20.580 1.00 47.09 223 ALA A O 1
ATOM 1788 N N . TYR A 1 224 ? 0.630 18.610 -19.870 1.00 39.75 224 TYR A N 1
ATOM 1789 C CA . TYR A 1 224 ? 0.193 17.686 -18.825 1.00 39.75 224 TYR A CA 1
ATOM 1790 C C . TYR A 1 224 ? -1.098 18.203 -18.161 1.00 39.75 224 TYR A C 1
ATOM 1792 O O . TYR A 1 224 ? -1.085 19.373 -17.754 1.00 39.75 224 TYR A O 1
ATOM 1800 N N . PRO A 1 225 ? -2.184 17.409 -18.006 1.00 38.97 225 PRO A N 1
ATOM 1801 C CA . PRO A 1 225 ? -3.177 17.769 -16.996 1.00 38.97 225 PRO A CA 1
ATOM 1802 C C . PRO A 1 225 ? -2.373 17.981 -15.721 1.00 38.97 225 PRO A C 1
ATOM 1804 O O . PRO A 1 225 ? -1.527 17.132 -15.422 1.00 38.97 225 PRO A O 1
ATOM 1807 N N . ALA A 1 226 ? -2.506 19.176 -15.124 1.00 34.31 226 ALA A N 1
ATOM 1808 C CA . ALA A 1 226 ? -1.613 19.680 -14.087 1.00 34.31 226 ALA A CA 1
ATOM 1809 C C . ALA A 1 226 ? -1.200 18.504 -13.207 1.00 34.31 226 ALA A C 1
ATOM 1811 O O . ALA A 1 226 ? -2.074 17.878 -12.598 1.00 34.31 226 ALA A O 1
ATOM 1812 N N . PRO A 1 227 ? 0.076 18.096 -13.270 1.00 40.66 227 PRO A N 1
ATOM 1813 C CA . PRO A 1 227 ? 0.462 16.860 -12.630 1.00 40.66 227 PRO A CA 1
ATOM 1814 C C . PRO A 1 227 ? 0.119 17.043 -11.153 1.00 40.66 227 PRO A C 1
ATOM 1816 O O . PRO A 1 227 ? 0.232 18.171 -10.657 1.00 40.66 227 PRO A O 1
ATOM 1819 N N . ALA A 1 228 ? -0.418 15.996 -10.513 1.00 45.28 228 ALA A N 1
ATOM 1820 C CA . ALA A 1 228 ? -0.885 16.052 -9.126 1.00 45.28 228 ALA A CA 1
ATOM 1821 C C . ALA A 1 228 ? 0.054 16.948 -8.297 1.00 45.28 228 ALA A C 1
ATOM 1823 O O . ALA A 1 228 ? 1.257 16.902 -8.563 1.00 45.28 228 ALA A O 1
ATOM 1824 N N . PRO A 1 229 ? -0.452 17.778 -7.362 1.00 43.47 229 PRO A N 1
ATOM 1825 C CA . PRO A 1 229 ? 0.164 19.031 -6.883 1.00 43.47 229 PRO A CA 1
ATOM 1826 C C . PRO A 1 229 ? 1.669 19.027 -6.533 1.00 43.47 229 PRO A C 1
ATOM 1828 O O . PRO A 1 229 ? 2.260 20.089 -6.380 1.00 43.47 229 PRO A O 1
ATOM 1831 N N . TRP A 1 230 ? 2.307 17.862 -6.429 1.00 41.16 230 TRP A N 1
ATOM 1832 C CA . TRP A 1 230 ? 3.745 17.641 -6.308 1.00 41.16 230 TRP A CA 1
ATOM 1833 C C . TRP A 1 230 ? 4.591 17.978 -7.550 1.00 41.16 230 TRP A C 1
ATOM 1835 O O . TRP A 1 230 ? 5.775 18.271 -7.407 1.00 41.16 230 TRP A O 1
ATOM 1845 N N . ALA A 1 231 ? 4.065 17.939 -8.771 1.00 39.19 231 ALA A N 1
ATOM 1846 C CA . ALA A 1 231 ? 4.932 18.009 -9.955 1.00 39.19 231 ALA A CA 1
ATOM 1847 C C . ALA A 1 231 ? 5.272 19.433 -10.430 1.00 39.19 231 ALA A C 1
ATOM 1849 O O . ALA A 1 231 ? 6.241 19.617 -11.170 1.00 39.19 231 ALA A O 1
ATOM 1850 N N . SER A 1 232 ? 4.597 20.454 -9.899 1.00 35.19 232 SER A N 1
ATOM 1851 C CA . SER A 1 232 ? 5.094 21.838 -9.891 1.00 35.19 232 SER A CA 1
ATOM 1852 C C . SER A 1 232 ? 6.393 21.986 -9.075 1.00 35.19 232 SER A C 1
ATOM 1854 O O . SER A 1 232 ? 7.221 22.846 -9.387 1.00 35.19 232 SER A O 1
ATOM 1856 N N . SER A 1 233 ? 6.640 21.100 -8.103 1.00 39.19 233 SER A N 1
ATOM 1857 C CA . SER A 1 233 ? 7.876 21.064 -7.304 1.00 39.19 233 SER A CA 1
ATOM 1858 C C . SER A 1 233 ? 9.050 20.379 -8.017 1.00 39.19 233 SER A C 1
ATOM 1860 O O . SER A 1 233 ? 10.196 20.582 -7.628 1.00 39.19 233 SER A O 1
ATOM 1862 N N . CYS A 1 234 ? 8.813 19.602 -9.083 1.00 37.03 234 CYS A N 1
ATOM 1863 C CA . CYS A 1 234 ? 9.884 18.981 -9.877 1.00 37.03 234 CYS A CA 1
ATOM 1864 C C . CYS A 1 234 ? 10.501 19.939 -10.909 1.00 37.03 234 CYS A C 1
ATOM 1866 O O . CYS A 1 234 ? 11.635 19.734 -11.345 1.00 37.03 234 CYS A O 1
ATOM 1868 N N . THR A 1 235 ? 9.799 21.008 -11.295 1.00 36.34 235 THR A N 1
ATOM 1869 C CA . THR A 1 235 ? 10.319 22.007 -12.242 1.00 36.34 235 THR A CA 1
ATOM 1870 C C . THR A 1 235 ? 11.517 22.794 -11.703 1.00 36.34 235 THR A C 1
ATOM 1872 O O . THR A 1 235 ? 12.354 23.199 -12.503 1.00 36.34 235 THR A O 1
ATOM 1875 N N . SER A 1 236 ? 11.669 22.928 -10.379 1.00 33.00 236 SER A N 1
ATOM 1876 C CA . SER A 1 236 ? 12.811 23.617 -9.752 1.00 33.00 236 SER A CA 1
ATOM 1877 C C . SER A 1 236 ? 14.102 22.786 -9.698 1.00 33.00 236 SER A C 1
ATOM 1879 O O . SER A 1 236 ? 15.172 23.331 -9.444 1.00 33.00 236 SER A O 1
ATOM 1881 N N . TRP A 1 237 ? 14.044 21.478 -9.978 1.00 32.47 237 TRP A N 1
ATOM 1882 C CA . TRP A 1 237 ? 15.226 20.600 -9.969 1.00 32.47 237 TRP A CA 1
ATOM 1883 C C . TRP A 1 237 ? 16.041 20.663 -11.265 1.00 32.47 237 TRP A C 1
ATOM 1885 O O . TRP A 1 237 ? 17.211 20.271 -11.279 1.00 32.47 237 TRP A O 1
ATOM 1895 N N . LYS A 1 238 ? 15.457 21.186 -12.353 1.00 37.34 238 LYS A N 1
ATOM 1896 C CA . LYS A 1 238 ? 16.167 21.378 -13.629 1.00 37.34 238 LYS A CA 1
ATOM 1897 C C . LYS A 1 238 ? 17.295 22.407 -13.526 1.00 37.34 238 LYS A C 1
ATOM 1899 O O . LYS A 1 238 ? 18.266 22.291 -14.266 1.00 37.34 238 LYS A O 1
ATOM 1904 N N . ASP A 1 239 ? 17.216 23.328 -12.569 1.00 35.97 239 ASP A N 1
ATOM 1905 C CA . ASP A 1 239 ? 18.231 24.367 -12.367 1.00 35.97 239 ASP A CA 1
ATOM 1906 C C . ASP A 1 239 ? 19.356 23.935 -11.406 1.00 35.97 239 ASP A C 1
ATOM 1908 O O . ASP A 1 239 ? 20.379 24.608 -11.307 1.00 35.97 239 ASP A O 1
ATOM 1912 N N . ALA A 1 240 ? 19.217 22.788 -10.727 1.00 36.09 240 ALA A N 1
ATOM 1913 C CA . ALA A 1 240 ? 20.151 22.336 -9.690 1.00 36.09 240 ALA A CA 1
ATOM 1914 C C . ALA A 1 240 ? 21.158 21.259 -10.147 1.00 36.09 240 ALA A C 1
ATOM 1916 O O . ALA A 1 240 ? 22.003 20.836 -9.361 1.00 36.09 240 ALA A O 1
ATOM 1917 N N . THR A 1 241 ? 21.113 20.807 -11.407 1.00 37.19 241 THR A N 1
ATOM 1918 C CA . THR A 1 241 ? 22.038 19.781 -11.931 1.00 37.19 241 THR A CA 1
ATOM 1919 C C . THR A 1 241 ? 22.740 20.227 -13.213 1.00 37.19 241 THR A C 1
ATOM 1921 O O . THR A 1 241 ? 22.599 19.633 -14.276 1.00 37.19 241 THR A O 1
ATOM 1924 N N . SER A 1 242 ? 23.572 21.264 -13.102 1.00 34.59 242 SER A N 1
ATOM 1925 C CA . SER A 1 242 ? 24.618 21.540 -14.091 1.00 34.59 242 SER A CA 1
ATOM 1926 C C . SER A 1 242 ? 25.967 21.788 -13.406 1.00 34.59 242 SER A C 1
ATOM 1928 O O . SER A 1 242 ? 26.300 22.943 -13.152 1.00 34.59 242 SER A O 1
ATOM 1930 N N . PRO A 1 243 ? 26.779 20.744 -13.141 1.00 36.28 243 PRO A N 1
ATOM 1931 C CA . PRO A 1 243 ? 28.186 20.920 -12.799 1.00 36.28 243 PRO A CA 1
ATOM 1932 C C . PRO A 1 243 ? 29.143 20.655 -13.977 1.00 36.28 243 PRO A C 1
ATOM 1934 O O . PRO A 1 243 ? 30.345 20.594 -13.759 1.00 36.28 243 PRO A O 1
ATOM 1937 N N . TRP A 1 244 ? 28.658 20.526 -15.218 1.00 36.09 244 TRP A N 1
ATOM 1938 C CA . TRP A 1 244 ? 29.527 20.352 -16.392 1.00 36.09 244 TRP A CA 1
ATOM 1939 C C . TRP A 1 244 ? 29.379 21.523 -17.374 1.00 36.09 244 TRP A C 1
ATOM 1941 O O . TRP A 1 244 ? 28.631 21.458 -18.350 1.00 36.09 244 TRP A O 1
ATOM 1951 N N . ARG A 1 245 ? 30.104 22.603 -17.077 1.00 38.75 245 ARG A N 1
ATOM 1952 C CA . ARG A 1 245 ? 30.697 23.529 -18.051 1.00 38.75 245 ARG A CA 1
ATOM 1953 C C . ARG A 1 245 ? 32.184 23.621 -17.759 1.00 38.75 245 ARG A C 1
ATOM 1955 O O . ARG A 1 245 ? 32.525 23.573 -16.558 1.00 38.75 245 ARG A O 1
#

Organism: NCBI:txid1214928

InterPro domains:
  IPR013383 CRISPR-associated protein DxTHG, conserved site [TIGR02549] (84-108)
  IPR060114 CRISPR-associated protein MJ1674, second domain [PF27248] (139-215)

pLDDT: mean 84.47, std 18.25, range [32.47, 98.12]

Nearest PDB structures (foldseek):
  5fsh-assembly1_B  TM=5.073E-01  e=1.101E-03  Thermus thermophilus HB8
  8rln-assembly1_A  TM=4.899E-01  e=4.386E+00  Homo sapiens
  6c1r-assembly1_B  TM=2.268E-01  e=2.020E+00  Escherichia coli

Radius of gyration: 22.16 Å; Cα contacts (8 Å, |Δi|>4): 289; chains: 1; bounding box: 53×38×59 Å

Secondary structure (DSSP, 8-state):
---EEEEETTEEEEES-HHHHHHHH-TTS--EEEE-HHHIIIIIHHHHTT---EEEE-----SHHHHHHHHHHHHHHSPTT-EEEEE-TT--TTHHHHHHHHHHHHHHHH--EEEEEEEEEEEGGGTEEEEEE-HHHHHHHHHHHHHHHHHHHS--HHHHHHHHHHHHHHHHTT-TT-HHHHHHHHHHHHHHHHHHTT-HHHHHHHHHHHHHHHHHHHHHSPS-S--STTGGGTGGGGGS-----

Mean predicted aligned error: 8.69 Å

Sequence (245 aa):
YQEVPYSLDGEVYTTPYTQEALARHYPDYTLKVLLTQRARERHGEALRARVAYEEVPIPDGRTEEEIWRIFNAMAEAVPQGARLVLDVSHGFRSQPILGLAVAHFLLVAKEVRVERIAYGVLLEEEGRGEFLDLTPFLDLLSWTEAARDLVRYGFGRPLGELLKGLHHRSWLEKEAQVRALDTLGNTLDRLSLSLELLRVKDVGAHAENLLKALGGWKRTSPAYPAPAPWASSCTSWKDATSPWR

Foldseek 3Di:
DDFFWEDDPNDTDGDPDVLLVVCVVCVVDAAEDEDEPVRCVPCVVVVCVRDDHHYQYAHPCPDPVSLVRVLVSLLVVAAAQEEDEAECQPPPDCRVVSSLVSVLCCCPVRVYHDPFDWHWDDPPVVRHIYIDTPVVVNLVVLCVVLVCCCVPPVQNQSVLVSLVVVLVVVVVVVDPQRPLSNQLSVLSVQLNVCVVVVVVVCNVVSVVSNVVSVVVSVVRDDPPPCPPPCVVVVVVVVVVDDPDD

Solvent-accessible surface area (backbone atoms only — not comparable to full-atom values): 13718 Å² total; per-residue (Å²): 125,63,75,27,42,30,38,52,99,89,43,77,36,74,39,49,45,71,68,52,42,51,43,69,75,39,70,93,55,86,46,70,45,81,29,31,73,69,50,40,76,73,42,39,68,70,45,52,78,74,38,83,67,45,82,41,78,35,64,90,49,88,46,71,73,32,41,52,50,40,50,49,50,56,59,70,72,49,58,71,61,34,80,38,74,44,80,41,51,85,41,67,84,64,41,43,60,50,49,52,54,47,53,52,46,36,35,74,76,34,56,25,46,73,77,39,30,37,32,54,45,76,41,74,95,75,60,32,29,38,53,44,78,50,42,66,61,58,51,48,51,53,50,53,50,20,52,46,36,26,75,75,69,54,44,21,45,63,40,15,51,53,32,35,51,51,27,58,54,40,57,77,73,69,50,91,73,37,73,52,36,39,51,40,13,55,29,33,34,52,28,21,52,24,59,76,68,66,35,68,86,50,33,60,60,29,48,52,49,34,52,50,40,51,57,51,41,67,73,70,51,66,83,66,75,77,54,67,88,64,51,72,65,54,63,66,54,72,79,74,74,77,88,84,125